Protein AF-0000000069709363 (afdb_homodimer)

Secondary structure (DSSP, 8-state):
-------EEEEE--SSHHHHHHHHHHHHHHHHHT-EEEEEEEEE-SS------HHHHHHHHHHHHHHHHHHHHHHHHHHGGGT-EEEEEEEEE-HHHHHHHHHHHTT--EEEE-S--SS-TTS-SS-HHHHHHHHH-SS-EEE-/-------EEEEE--S-HHHHHHHHHHHHHHHHHT-EEEEEEEEE-SS------HHHHHHHHHHHHHHHHHHHHHHHHHHGGGT-EEEEEEEEE-HHHHHHHHHHHTT--EEEE-S--SS-TTS-SS-HHHHHHHHH-SS-EEE-

Organism: NCBI:txid1604004

Foldseek 3Di:
DPDQQQAEEEQEAPLFPLSLVLLLVSLVVCLVNVHAYEYEYEAEPPVCPPPDDPVVVVVVVVVSVVSLVVGQVSSVVSNVVRPHHYHYYYYYYHPLVVVVVVCVVVVRQEYGYEQDHPDDPVDDPGDPSVVVCCVPDPHYYHYD/DPDQQQAEEEQEAPLFPLSLVLLLVSLVVCLVNVHAYEYEYEAEPVVCPVPDDPVVVVVVVVVSVVSLVVGQVSSVVSNVVRPHHYHYYYYYYHPLVVVVVVCVVVVRQEYGYEQDHPDDPVDDPGDPSLVVCCVPDPHYYHYD

Structure (mmCIF, N/CA/C/O backbone):
data_AF-0000000069709363-model_v1
#
loop_
_entity.id
_entity.type
_entity.pdbx_description
1 polymer 'UspA domain-containing protein'
#
loop_
_atom_site.group_PDB
_atom_site.id
_atom_site.type_symbol
_atom_site.label_atom_id
_atom_site.label_alt_id
_atom_site.label_comp_id
_atom_site.label_asym_id
_atom_site.label_entity_id
_atom_site.label_seq_id
_atom_site.pdbx_PDB_ins_code
_atom_site.Cartn_x
_atom_site.Cartn_y
_atom_site.Cartn_z
_atom_site.occupancy
_atom_site.B_iso_or_equiv
_atom_site.auth_seq_id
_atom_site.auth_comp_id
_atom_site.auth_asym_id
_atom_site.auth_atom_id
_atom_site.pdbx_PDB_model_num
ATOM 1 N N . MET A 1 1 ? 11.836 -0.921 16.953 1 57.44 1 MET A N 1
ATOM 2 C CA . MET A 1 1 ? 10.773 -0.729 15.961 1 57.44 1 MET A CA 1
ATOM 3 C C . MET A 1 1 ? 10.664 -1.937 15.039 1 57.44 1 MET A C 1
ATOM 5 O O . MET A 1 1 ? 11.648 -2.633 14.797 1 57.44 1 MET A O 1
ATOM 9 N N . VAL A 1 2 ? 9.43 -2.5 14.867 1 62.72 2 VAL A N 1
ATOM 10 C CA . VAL A 1 2 ? 9.281 -3.648 13.977 1 62.72 2 VAL A CA 1
ATOM 11 C C . VAL A 1 2 ? 9.57 -3.23 12.539 1 62.72 2 VAL A C 1
ATOM 13 O O . VAL A 1 2 ? 8.906 -2.346 11.992 1 62.72 2 VAL A O 1
ATOM 16 N N . GLU A 1 3 ? 10.688 -3.428 12.039 1 72.75 3 GLU A N 1
ATOM 17 C CA . GLU A 1 3 ? 11.086 -3.125 10.664 1 72.75 3 GLU A CA 1
ATOM 18 C C . GLU A 1 3 ? 10.422 -4.078 9.672 1 72.75 3 GLU A C 1
ATOM 20 O O . GLU A 1 3 ? 10.523 -5.301 9.82 1 72.75 3 GLU A O 1
ATOM 25 N N . PRO A 1 4 ? 9.648 -3.424 8.836 1 76.44 4 PRO A N 1
ATOM 26 C CA . PRO A 1 4 ? 9.109 -4.344 7.832 1 76.44 4 PRO A CA 1
ATOM 27 C C . PRO A 1 4 ? 10.195 -5.02 7 1 76.44 4 PRO A C 1
ATOM 29 O O . PRO A 1 4 ? 11.227 -4.41 6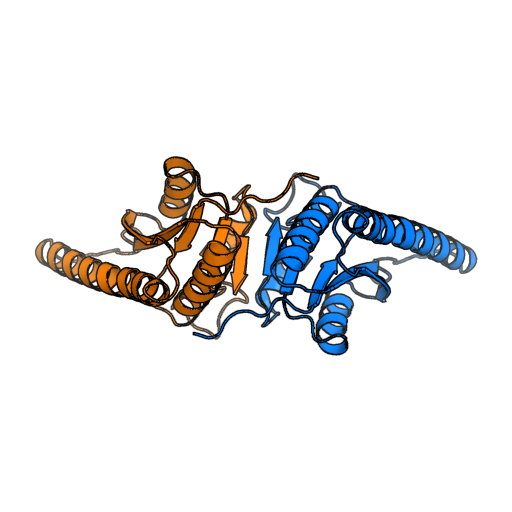.715 1 76.44 4 PRO A O 1
ATOM 32 N N . SER A 1 5 ? 10.227 -6.309 6.719 1 82.69 5 SER A N 1
ATOM 33 C CA . SER A 1 5 ? 11.281 -7.066 6.047 1 82.69 5 SER A CA 1
ATOM 34 C C . SER A 1 5 ? 10.969 -7.246 4.566 1 82.69 5 SER A C 1
ATOM 36 O O . SER A 1 5 ? 11.875 -7.441 3.756 1 82.69 5 SER A O 1
ATOM 38 N N . PHE A 1 6 ? 9.961 -6.883 3.895 1 95.94 6 PHE A N 1
ATOM 39 C CA . PHE A 1 6 ? 9.477 -7.129 2.541 1 95.94 6 PHE A CA 1
ATOM 40 C C . PHE A 1 6 ? 10.367 -8.133 1.823 1 95.94 6 PHE A C 1
ATOM 42 O O . PHE A 1 6 ? 10.984 -7.812 0.807 1 95.94 6 PHE A O 1
ATOM 49 N N . GLU A 1 7 ? 10.438 -9.367 2.295 1 97.56 7 GLU A N 1
ATOM 50 C CA . GLU A 1 7 ? 11.297 -10.438 1.784 1 97.56 7 GLU A CA 1
ATOM 51 C C . GLU A 1 7 ? 10.625 -11.164 0.622 1 97.56 7 GLU A C 1
ATOM 53 O O . GLU A 1 7 ? 11.297 -11.547 -0.341 1 97.56 7 GLU A O 1
ATOM 58 N N . GLU A 1 8 ? 9.406 -11.375 0.784 1 98.75 8 GLU A N 1
ATOM 59 C CA . GLU A 1 8 ? 8.586 -12.031 -0.231 1 98.75 8 GLU A CA 1
ATOM 60 C C . GLU A 1 8 ? 7.43 -11.148 -0.67 1 98.75 8 GLU A C 1
ATOM 62 O O . GLU A 1 8 ? 6.465 -10.961 0.078 1 98.75 8 GLU A O 1
ATOM 67 N N . ILE A 1 9 ? 7.465 -10.625 -1.892 1 98.75 9 ILE A N 1
ATOM 68 C CA . ILE A 1 9 ? 6.516 -9.641 -2.4 1 98.75 9 ILE A CA 1
ATOM 69 C C . ILE A 1 9 ? 5.668 -10.266 -3.504 1 98.75 9 ILE A C 1
ATOM 71 O O . ILE A 1 9 ? 6.203 -10.82 -4.469 1 98.75 9 ILE A O 1
ATOM 75 N N . LEU A 1 10 ? 4.422 -10.156 -3.35 1 98.88 10 LEU A N 1
ATOM 76 C CA . LEU A 1 10 ? 3.527 -10.75 -4.34 1 98.88 10 LEU A CA 1
ATOM 77 C C . LEU A 1 10 ? 2.9 -9.672 -5.215 1 98.88 10 LEU A C 1
ATOM 79 O O . LEU A 1 10 ? 2.434 -8.648 -4.711 1 98.88 10 LEU A O 1
ATOM 83 N N . VAL A 1 11 ? 2.857 -9.93 -6.488 1 98.56 11 VAL A N 1
ATOM 84 C CA . VAL A 1 11 ? 2.188 -9.102 -7.488 1 98.56 11 VAL A CA 1
ATOM 85 C C . VAL A 1 11 ? 1.218 -9.961 -8.297 1 98.56 11 VAL A C 1
ATOM 87 O O . VAL A 1 11 ? 1.613 -10.602 -9.273 1 98.56 11 VAL A O 1
ATOM 90 N N . PRO A 1 12 ? -0.017 -9.938 -7.914 1 97.94 12 PRO A N 1
ATOM 91 C CA . PRO A 1 12 ? -0.977 -10.5 -8.867 1 97.94 12 PRO A CA 1
ATOM 92 C C . PRO A 1 12 ? -1.071 -9.695 -10.156 1 97.94 12 PRO A C 1
ATOM 94 O O . PRO A 1 12 ? -0.976 -8.469 -10.133 1 97.94 12 PRO A O 1
ATOM 97 N N . THR A 1 13 ? -1.258 -10.461 -11.305 1 96.94 13 THR A N 1
ATOM 98 C CA . THR A 1 13 ? -1.283 -9.734 -12.562 1 96.94 13 THR A CA 1
ATOM 99 C C . THR A 1 13 ? -2.398 -10.25 -13.469 1 96.94 13 THR A C 1
ATOM 101 O O . THR A 1 13 ? -2.701 -11.445 -13.461 1 96.94 13 THR A O 1
ATOM 104 N N . ASP A 1 14 ? -2.977 -9.328 -14.148 1 94.06 14 ASP A N 1
ATOM 105 C CA . ASP A 1 14 ? -3.955 -9.656 -15.18 1 94.06 14 ASP A CA 1
ATOM 106 C C . ASP A 1 14 ? -3.535 -9.078 -16.531 1 94.06 14 ASP A C 1
ATOM 108 O O . ASP A 1 14 ? -4.352 -8.984 -17.453 1 94.06 14 ASP A O 1
ATOM 112 N N . GLY A 1 15 ? -2.26 -8.617 -16.578 1 94.62 15 GLY A N 1
ATOM 113 C CA . GLY A 1 15 ? -1.709 -8.094 -17.828 1 94.62 15 GLY A CA 1
ATOM 114 C C . GLY A 1 15 ? -2.059 -6.641 -18.062 1 94.62 15 GLY A C 1
ATOM 115 O O . GLY A 1 15 ? -1.642 -6.059 -19.078 1 94.62 15 GLY A O 1
ATOM 116 N N . SER A 1 16 ? -2.803 -5.98 -17.203 1 93 16 SER A N 1
ATOM 117 C CA . SER A 1 16 ? -3.201 -4.582 -17.359 1 93 16 SER A CA 1
ATOM 118 C C . SER A 1 16 ? -2.029 -3.643 -17.109 1 93 16 SER A C 1
ATOM 120 O O . SER A 1 16 ? -1.001 -4.055 -16.562 1 93 16 SER A O 1
ATOM 122 N N . ALA A 1 17 ? -2.18 -2.42 -17.484 1 92.56 17 ALA A N 1
ATOM 123 C CA . ALA A 1 17 ? -1.182 -1.385 -17.234 1 92.56 17 ALA A CA 1
ATOM 124 C C . ALA A 1 17 ? -0.982 -1.17 -15.742 1 92.56 17 ALA A C 1
ATOM 126 O O . ALA A 1 17 ? 0.136 -0.919 -15.281 1 92.56 17 ALA A O 1
ATOM 127 N N . ALA A 1 18 ? -2.057 -1.327 -15.016 1 92.5 18 ALA A N 1
ATOM 128 C CA . ALA A 1 18 ? -1.971 -1.181 -13.57 1 92.5 18 ALA A CA 1
ATOM 129 C C . ALA A 1 18 ? -1.146 -2.307 -12.953 1 92.5 18 ALA A C 1
ATOM 131 O O . ALA A 1 18 ? -0.366 -2.078 -12.023 1 92.5 18 ALA A O 1
ATOM 132 N N . ALA A 1 19 ? -1.351 -3.498 -13.453 1 95.12 19 ALA A N 1
ATOM 133 C CA . ALA A 1 19 ? -0.574 -4.633 -12.969 1 95.12 19 ALA A CA 1
ATOM 134 C C . ALA A 1 19 ? 0.908 -4.465 -13.289 1 95.12 19 ALA A C 1
ATOM 136 O O . ALA A 1 19 ? 1.77 -4.809 -12.477 1 95.12 19 ALA A O 1
ATOM 137 N N . LYS A 1 20 ? 1.166 -3.93 -14.469 1 95.25 20 LYS A N 1
ATOM 138 C CA . LYS A 1 20 ? 2.555 -3.676 -14.844 1 95.25 20 LYS A CA 1
ATOM 139 C C . LYS A 1 20 ? 3.193 -2.646 -13.914 1 95.25 20 LYS A C 1
ATOM 141 O O . LYS A 1 20 ? 4.328 -2.828 -13.469 1 95.25 20 LYS A O 1
ATOM 146 N N . ARG A 1 21 ? 2.506 -1.582 -13.633 1 95.38 21 ARG A N 1
ATOM 147 C CA . ARG A 1 21 ? 3 -0.571 -12.703 1 95.38 21 ARG A CA 1
ATOM 148 C C . ARG A 1 21 ? 3.256 -1.172 -11.328 1 95.38 21 ARG A C 1
ATOM 150 O O . ARG A 1 21 ? 4.242 -0.835 -10.672 1 95.38 21 ARG A O 1
ATOM 157 N N . ALA A 1 22 ? 2.326 -2.07 -10.922 1 96.69 22 ALA A N 1
ATOM 158 C CA . ALA A 1 22 ? 2.523 -2.766 -9.656 1 96.69 22 ALA A CA 1
ATOM 159 C C . ALA A 1 22 ? 3.809 -3.586 -9.672 1 96.69 22 ALA A C 1
ATOM 161 O O . ALA A 1 22 ? 4.551 -3.607 -8.688 1 96.69 22 ALA A O 1
ATOM 162 N N . GLY A 1 23 ? 4.023 -4.223 -10.789 1 97.12 23 GLY A N 1
ATOM 163 C CA . GLY A 1 23 ? 5.266 -4.957 -10.945 1 97.12 23 GLY A CA 1
ATOM 164 C C . GLY A 1 23 ? 6.496 -4.078 -10.82 1 97.12 23 GLY A C 1
ATOM 165 O O . GLY A 1 23 ? 7.469 -4.453 -10.156 1 97.12 23 GLY A O 1
ATOM 166 N N . GLU A 1 24 ? 6.473 -2.924 -11.398 1 96.75 24 GLU A N 1
ATOM 167 C CA . GLU A 1 24 ? 7.582 -1.981 -11.32 1 96.75 24 GLU A CA 1
ATOM 168 C C . GLU A 1 24 ? 7.848 -1.564 -9.875 1 96.75 24 GLU A C 1
ATOM 170 O O . GLU A 1 24 ? 9 -1.524 -9.43 1 96.75 24 GLU A O 1
ATOM 175 N N . HIS A 1 25 ? 6.793 -1.264 -9.18 1 97.38 25 HIS A N 1
ATOM 176 C CA . HIS A 1 25 ? 6.93 -0.905 -7.77 1 97.38 25 HIS A CA 1
ATOM 177 C C . HIS A 1 25 ? 7.508 -2.061 -6.961 1 97.38 25 HIS A C 1
ATOM 179 O O . HIS A 1 25 ? 8.406 -1.86 -6.137 1 97.38 25 HIS A O 1
ATOM 185 N N . ALA A 1 26 ? 6.996 -3.262 -7.188 1 97.69 26 ALA A N 1
ATOM 186 C CA . ALA A 1 26 ? 7.438 -4.441 -6.445 1 97.69 26 ALA A CA 1
ATOM 187 C C . ALA A 1 26 ? 8.922 -4.707 -6.672 1 97.69 26 ALA A C 1
ATOM 189 O O . ALA A 1 26 ? 9.656 -5.023 -5.73 1 97.69 26 ALA A O 1
ATOM 190 N N . ILE A 1 27 ? 9.359 -4.535 -7.879 1 97.12 27 ILE A N 1
ATOM 191 C CA . ILE A 1 27 ? 10.758 -4.781 -8.211 1 97.12 27 ILE A CA 1
ATOM 192 C C . ILE A 1 27 ? 11.648 -3.734 -7.543 1 97.12 27 ILE A C 1
ATOM 194 O O . ILE A 1 27 ? 12.703 -4.062 -6.996 1 97.12 27 ILE A O 1
ATOM 198 N N . ASP A 1 28 ? 11.266 -2.514 -7.617 1 96.62 28 ASP A N 1
ATOM 199 C CA . ASP A 1 28 ? 12.016 -1.451 -6.957 1 96.62 28 ASP A CA 1
ATOM 200 C C . ASP A 1 28 ? 12.125 -1.712 -5.457 1 96.62 28 ASP A C 1
ATOM 202 O O . ASP A 1 28 ? 13.211 -1.597 -4.879 1 96.62 28 ASP A O 1
ATOM 206 N N . LEU A 1 29 ? 10.977 -2.098 -4.836 1 96.75 29 LEU A N 1
ATOM 207 C CA . LEU A 1 29 ? 10.969 -2.426 -3.414 1 96.75 29 LEU A CA 1
ATOM 208 C C . LEU A 1 29 ? 11.867 -3.621 -3.127 1 96.75 29 LEU A C 1
ATOM 210 O O . LEU A 1 29 ? 12.672 -3.588 -2.189 1 96.75 29 LEU A O 1
ATOM 214 N N . ALA A 1 30 ? 11.758 -4.605 -3.924 1 96.69 30 ALA A N 1
ATOM 215 C CA . ALA A 1 30 ? 12.562 -5.809 -3.732 1 96.69 30 ALA A CA 1
ATOM 216 C C . ALA A 1 30 ? 14.055 -5.488 -3.836 1 96.69 30 ALA A C 1
ATOM 218 O O . ALA A 1 30 ? 14.867 -6.055 -3.1 1 96.69 30 ALA A O 1
ATOM 219 N N . LYS A 1 31 ? 14.359 -4.609 -4.742 1 95.12 31 LYS A N 1
ATOM 220 C CA . LYS A 1 31 ? 15.75 -4.195 -4.895 1 95.12 31 LYS A CA 1
ATOM 221 C C . LYS A 1 31 ? 16.281 -3.561 -3.613 1 95.12 31 LYS A C 1
ATOM 223 O O . LYS A 1 31 ? 17.406 -3.842 -3.193 1 95.12 31 LYS A O 1
ATOM 228 N N . ARG A 1 32 ? 15.531 -2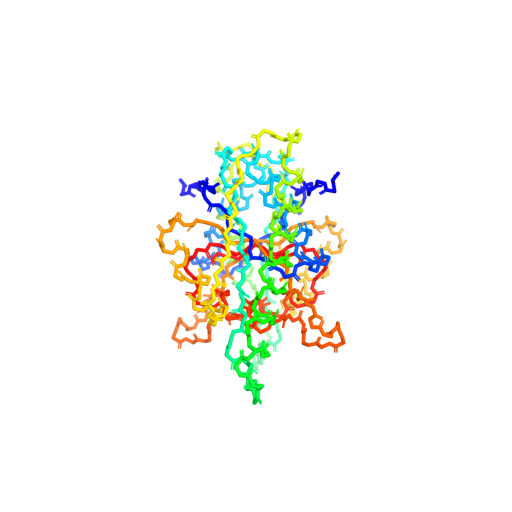.844 -3 1 93.94 32 ARG A N 1
ATOM 229 C CA . ARG A 1 32 ? 15.945 -2.082 -1.827 1 93.94 32 ARG A CA 1
ATOM 230 C C . ARG A 1 32 ? 15.906 -2.945 -0.57 1 93.94 32 ARG A C 1
ATOM 232 O O . ARG A 1 32 ? 16.703 -2.746 0.353 1 93.94 32 ARG A O 1
ATOM 239 N N . TYR A 1 33 ? 15.039 -3.943 -0.573 1 95.62 33 TYR A N 1
ATOM 240 C CA . TYR A 1 33 ? 14.867 -4.77 0.616 1 95.62 33 TYR A CA 1
ATOM 241 C C . TYR A 1 33 ? 15.539 -6.125 0.441 1 95.62 33 TYR A C 1
ATOM 243 O O . TYR A 1 33 ? 15.445 -6.988 1.318 1 95.62 33 TYR A O 1
ATOM 251 N N . ASP A 1 34 ? 16.172 -6.277 -0.738 1 95.56 34 ASP A N 1
ATOM 252 C CA . ASP A 1 34 ? 16.781 -7.562 -1.068 1 95.56 34 ASP A CA 1
ATOM 253 C C . ASP A 1 34 ? 15.742 -8.688 -1.014 1 95.56 34 ASP A C 1
ATOM 255 O O . ASP A 1 34 ? 15.992 -9.734 -0.416 1 95.56 34 ASP A O 1
ATOM 259 N N . GLY A 1 35 ? 14.578 -8.367 -1.514 1 97.38 35 GLY A N 1
ATOM 260 C CA . GLY A 1 35 ? 13.461 -9.305 -1.492 1 97.38 35 GLY A CA 1
ATOM 261 C C . GLY A 1 35 ? 13.305 -10.078 -2.789 1 97.38 35 GLY A C 1
ATOM 262 O O . GLY A 1 35 ? 14.031 -9.828 -3.756 1 97.38 35 GLY A O 1
ATOM 263 N N . THR A 1 36 ? 12.383 -11.023 -2.799 1 98.38 36 THR A N 1
ATOM 264 C CA . THR A 1 36 ? 11.961 -11.805 -3.959 1 98.38 36 THR A CA 1
ATOM 265 C C . THR A 1 36 ? 10.555 -11.414 -4.391 1 98.38 36 THR A C 1
ATOM 267 O O . THR A 1 36 ? 9.672 -11.227 -3.553 1 98.38 36 THR A O 1
ATOM 270 N N . VAL A 1 37 ? 10.359 -11.258 -5.68 1 98.62 37 VAL A N 1
ATOM 271 C CA . VAL A 1 37 ? 9.039 -10.938 -6.203 1 98.62 37 VAL A CA 1
ATOM 272 C C . VAL A 1 37 ? 8.375 -12.195 -6.742 1 98.62 37 VAL A C 1
ATOM 274 O O . VAL A 1 37 ? 9 -12.977 -7.465 1 98.62 37 VAL A O 1
ATOM 277 N N . HIS A 1 38 ? 7.203 -12.414 -6.289 1 98.88 38 HIS A N 1
ATOM 278 C CA . HIS A 1 38 ? 6.316 -13.422 -6.863 1 98.88 38 HIS A CA 1
ATOM 279 C C . HIS A 1 38 ? 5.242 -12.789 -7.734 1 98.88 38 HIS A C 1
ATOM 281 O O . HIS A 1 38 ? 4.566 -11.844 -7.309 1 98.88 38 HIS A O 1
ATOM 287 N N . THR A 1 39 ? 5.137 -13.203 -8.953 1 98.81 39 THR A N 1
ATOM 288 C CA . THR A 1 39 ? 4.012 -12.766 -9.773 1 98.81 39 THR A CA 1
ATOM 289 C C . THR A 1 39 ? 3.08 -13.93 -10.078 1 98.81 39 THR A C 1
ATOM 291 O O . THR A 1 39 ? 3.537 -15.039 -10.367 1 98.81 39 THR A O 1
ATOM 294 N N . LEU A 1 40 ? 1.802 -13.672 -9.93 1 98.62 40 LEU A N 1
ATOM 295 C CA . LEU A 1 40 ? 0.784 -14.711 -9.969 1 98.62 40 LEU A CA 1
ATOM 296 C C . LEU A 1 40 ? -0.35 -14.336 -10.914 1 98.62 40 LEU A C 1
ATOM 298 O O . LEU A 1 40 ? -0.884 -13.227 -10.836 1 98.62 40 LEU A O 1
ATOM 302 N N . TYR A 1 41 ? -0.601 -15.18 -11.828 1 97.69 41 TYR A N 1
ATOM 303 C CA . TYR A 1 41 ? -1.814 -15.094 -12.633 1 97.69 41 TYR A CA 1
ATOM 304 C C . TYR A 1 41 ? -2.787 -16.203 -12.273 1 97.69 41 TYR A C 1
ATOM 306 O O . TYR A 1 41 ? -2.395 -17.375 -12.18 1 97.69 41 TYR A O 1
ATOM 314 N N . VAL A 1 42 ? -4.062 -15.828 -12.031 1 96.06 42 VAL A N 1
ATOM 315 C CA . VAL A 1 42 ? -5.098 -16.812 -11.711 1 96.06 42 VAL A CA 1
ATOM 316 C C . VAL A 1 42 ? -6.09 -16.906 -12.867 1 96.06 42 VAL A C 1
ATOM 318 O O . VAL A 1 42 ? -6.719 -15.914 -13.242 1 96.06 42 VAL A O 1
ATOM 321 N N . MET A 1 43 ? -6.145 -18.031 -13.477 1 92.75 43 MET A N 1
ATOM 322 C CA . MET A 1 43 ? -7.191 -18.328 -14.445 1 92.75 43 MET A CA 1
ATOM 323 C C . MET A 1 43 ? -8.539 -18.516 -13.758 1 92.75 43 MET A C 1
ATOM 325 O O . MET A 1 43 ? -8.75 -19.5 -13.047 1 92.75 43 MET A O 1
ATOM 329 N N . ASP A 1 44 ? -9.375 -17.484 -13.977 1 82.25 44 ASP A N 1
ATOM 330 C CA . ASP A 1 44 ? -10.664 -17.453 -13.289 1 82.25 44 ASP A CA 1
ATOM 331 C C . ASP A 1 44 ? -11.633 -18.453 -13.891 1 82.25 44 ASP A C 1
ATOM 333 O O . ASP A 1 44 ? -12.094 -18.281 -15.023 1 82.25 44 ASP A O 1
ATOM 337 N N . MET A 1 45 ? -11.812 -19.562 -13.297 1 70.38 45 MET A N 1
ATOM 338 C CA . MET A 1 45 ? -12.742 -20.578 -13.773 1 70.38 45 MET A CA 1
ATOM 339 C C . MET A 1 45 ? -14.117 -20.406 -13.125 1 70.38 45 MET A C 1
ATOM 341 O O . MET A 1 45 ? -15.055 -21.125 -13.461 1 70.38 45 MET A O 1
ATOM 345 N N . GLY A 1 46 ? -14.195 -19.625 -12.172 1 60.78 46 GLY A N 1
ATOM 346 C CA . GLY A 1 46 ? -15.5 -19.438 -11.562 1 60.78 46 GLY A CA 1
ATOM 347 C C . GLY A 1 46 ? -16.5 -18.75 -12.477 1 60.78 46 GLY A C 1
ATOM 348 O O . GLY A 1 46 ? -17.688 -19.078 -12.453 1 60.78 46 GLY A O 1
ATOM 349 N N . ASP A 1 47 ? -16.109 -17.625 -13.055 1 52.03 47 ASP A N 1
ATOM 350 C CA . ASP A 1 47 ? -17.094 -16.969 -13.891 1 52.03 47 ASP A CA 1
ATOM 351 C C . ASP A 1 47 ? -17.344 -17.75 -15.172 1 52.03 47 ASP A C 1
ATOM 353 O O . ASP A 1 47 ? -18.203 -17.391 -15.984 1 52.03 47 ASP A O 1
ATOM 357 N N . ALA A 1 48 ? -16.578 -18.75 -15.492 1 48.25 48 ALA A N 1
ATOM 358 C CA . ALA A 1 48 ? -16.766 -19.391 -16.797 1 48.25 48 ALA A CA 1
ATOM 359 C C . ALA A 1 48 ? -18.016 -20.281 -16.797 1 48.25 48 ALA A C 1
ATOM 361 O O . ALA A 1 48 ? -17.953 -21.438 -16.375 1 48.25 48 ALA A O 1
ATOM 362 N N . GLY A 1 49 ? -19.094 -19.812 -16.422 1 49.66 49 GLY A N 1
ATOM 363 C CA . GLY A 1 49 ? -20.219 -20.594 -16.938 1 49.66 49 GLY A CA 1
ATOM 364 C C . GLY A 1 49 ? -20 -21.094 -18.344 1 49.66 49 GLY A C 1
ATOM 365 O O . GLY A 1 49 ? -20.547 -20.516 -19.297 1 49.66 49 GLY A O 1
ATOM 366 N N . PHE A 1 50 ? -18.922 -21.484 -18.531 1 46.84 50 PHE A N 1
ATOM 367 C CA . PHE A 1 50 ? -18.703 -21.859 -19.922 1 46.84 50 PHE A CA 1
ATOM 368 C C . PHE A 1 50 ? -19.531 -23.094 -20.297 1 46.84 50 PHE A C 1
ATOM 370 O O . PHE A 1 50 ? -19.359 -24.156 -19.703 1 46.84 50 PHE A O 1
ATOM 377 N N . VAL A 1 51 ? -20.766 -22.766 -20.641 1 50.06 51 VAL A N 1
ATOM 378 C CA . VAL A 1 51 ? -21.547 -23.766 -21.375 1 50.06 51 VAL A CA 1
ATOM 379 C C . VAL A 1 51 ? -20.719 -24.312 -22.531 1 50.06 51 VAL A C 1
ATOM 381 O O . VAL A 1 51 ? -21.266 -24.703 -23.562 1 50.06 51 VAL A O 1
ATOM 384 N N . ALA A 1 52 ? -19.469 -24.125 -22.422 1 56.16 52 ALA A N 1
ATOM 385 C CA . ALA A 1 52 ? -18.812 -24.516 -23.656 1 56.16 52 ALA A CA 1
ATOM 386 C C . ALA A 1 52 ? -18.578 -26.031 -23.703 1 56.16 52 ALA A C 1
ATOM 388 O O . ALA A 1 52 ? -18.531 -26.688 -22.656 1 56.16 52 ALA A O 1
ATOM 389 N N . THR A 1 53 ? -18.688 -26.609 -24.875 1 61.62 53 THR A N 1
ATOM 390 C CA . THR A 1 53 ? -18.281 -27.984 -25.141 1 61.62 53 THR A CA 1
ATOM 391 C C . THR A 1 53 ? -16.891 -28.25 -24.562 1 61.62 53 THR A C 1
ATOM 393 O O . THR A 1 53 ? -16.125 -27.312 -24.328 1 61.62 53 THR A O 1
ATOM 396 N N . PRO A 1 54 ? -16.688 -29.453 -24.047 1 61.22 54 PRO A N 1
ATOM 397 C CA . PRO A 1 54 ? -15.383 -29.812 -23.469 1 61.22 54 PRO A CA 1
ATOM 398 C C . PRO A 1 54 ? -14.219 -29.25 -24.281 1 61.22 54 PRO A C 1
ATOM 400 O O . PRO A 1 54 ? -13.211 -28.812 -23.719 1 61.22 54 PRO A O 1
ATOM 403 N N . SER A 1 55 ? -14.266 -29.438 -25.641 1 63.97 55 SER A N 1
ATOM 404 C CA . SER A 1 55 ? -13.203 -28.922 -26.5 1 63.97 55 SER A CA 1
ATOM 405 C C . SER A 1 55 ? -13.008 -27.422 -26.312 1 63.97 55 SER A C 1
ATOM 407 O O . SER A 1 55 ? -11.883 -26.938 -26.344 1 63.97 55 SER A O 1
ATOM 409 N N . ASP A 1 56 ? -14.062 -26.844 -26.016 1 70.62 56 ASP A N 1
ATOM 410 C CA . ASP A 1 56 ? -14.055 -25.391 -25.844 1 70.62 56 ASP A CA 1
ATOM 411 C C . ASP A 1 56 ? -13.398 -25 -24.531 1 70.62 56 ASP A C 1
ATOM 413 O O . ASP A 1 56 ? -12.672 -24 -24.469 1 70.62 56 ASP A O 1
ATOM 417 N N . ILE A 1 57 ? -13.422 -26.016 -23.719 1 71.88 57 ILE A N 1
ATOM 418 C CA . ILE A 1 57 ? -12.867 -25.75 -22.406 1 71.88 57 ILE A CA 1
ATOM 419 C C . ILE A 1 57 ? -11.344 -25.875 -22.438 1 71.88 57 ILE A C 1
ATOM 421 O O . ILE A 1 57 ? -10.633 -25.031 -21.875 1 71.88 57 ILE A O 1
ATOM 425 N N . GLY A 1 58 ? -10.898 -26.875 -23.141 1 77.75 58 GLY A N 1
ATOM 426 C CA . GLY A 1 58 ? -9.469 -27.094 -23.266 1 77.75 58 GLY A CA 1
ATOM 427 C C . GLY A 1 58 ? -8.758 -25.953 -23.984 1 77.75 58 GLY A C 1
ATOM 428 O O . GLY A 1 58 ? -7.707 -25.5 -23.547 1 77.75 58 GLY A O 1
ATOM 429 N N . GLU A 1 59 ? -9.375 -25.578 -25.078 1 80.25 59 GLU A N 1
ATOM 430 C CA . GLU A 1 59 ? -8.789 -24.5 -25.844 1 80.25 59 GLU A CA 1
ATOM 431 C C . GLU A 1 59 ? -8.781 -23.188 -25.047 1 80.25 59 GLU A C 1
ATOM 433 O O . GLU A 1 59 ? -7.816 -22.422 -25.125 1 80.25 59 GLU A O 1
ATOM 438 N N . THR A 1 60 ? -9.758 -23.047 -24.375 1 82.06 60 THR A N 1
ATOM 439 C CA . THR A 1 60 ? -9.852 -21.844 -23.562 1 82.06 60 THR A CA 1
ATOM 440 C C . THR A 1 60 ? -8.797 -21.859 -22.453 1 82.06 60 THR A C 1
ATOM 442 O O . THR A 1 60 ? -8.125 -20.844 -22.219 1 82.06 60 THR A O 1
ATOM 445 N N . ARG A 1 61 ? -8.625 -22.953 -21.875 1 83.94 61 ARG A N 1
ATOM 446 C CA . ARG A 1 61 ? -7.621 -23.094 -20.828 1 83.94 61 ARG A CA 1
ATOM 447 C C . ARG A 1 61 ? -6.219 -22.844 -21.375 1 83.94 61 ARG A C 1
ATOM 449 O O . ARG A 1 61 ? -5.422 -22.141 -20.734 1 83.94 61 ARG A O 1
ATOM 456 N N . ASN A 1 62 ? -5.969 -23.438 -22.484 1 87.62 62 ASN A N 1
ATOM 457 C CA . ASN A 1 62 ? -4.652 -23.25 -23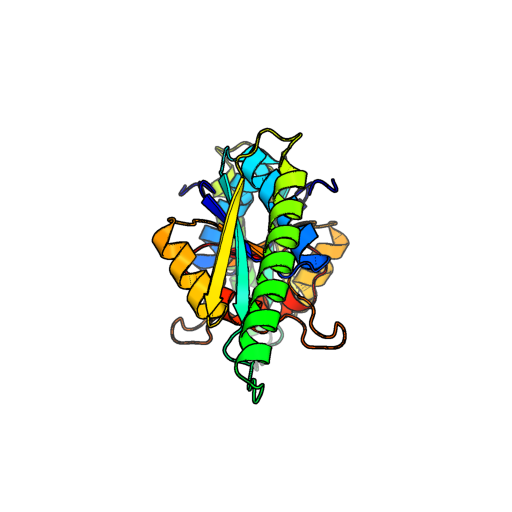.094 1 87.62 62 ASN A CA 1
ATOM 458 C C . ASN A 1 62 ? -4.395 -21.781 -23.406 1 87.62 62 ASN A C 1
ATOM 460 O O . ASN A 1 62 ? -3.289 -21.281 -23.188 1 87.62 62 ASN A O 1
ATOM 464 N N . ARG A 1 63 ? -5.34 -21.172 -23.922 1 88.44 63 ARG A N 1
ATOM 465 C CA . ARG A 1 63 ? -5.211 -19.75 -24.25 1 88.44 63 ARG A CA 1
ATOM 466 C C . ARG A 1 63 ? -4.957 -18.922 -22.984 1 88.44 63 ARG A C 1
ATOM 468 O O . ARG A 1 63 ? -4.105 -18.031 -22.984 1 88.44 63 ARG A O 1
ATOM 475 N N . LEU A 1 64 ? -5.656 -19.25 -21.969 1 89.44 64 LEU A N 1
ATOM 476 C CA . LEU A 1 64 ? -5.492 -18.531 -20.719 1 89.44 64 LEU A CA 1
ATOM 477 C C . LEU A 1 64 ? -4.113 -18.781 -20.125 1 89.44 64 LEU A C 1
ATOM 479 O O . LEU A 1 64 ? -3.502 -17.891 -19.547 1 89.44 64 LEU A O 1
ATOM 483 N N . GLU A 1 65 ? -3.68 -19.953 -20.234 1 92.31 65 GLU A N 1
ATOM 484 C CA . GLU A 1 65 ? -2.352 -20.281 -19.734 1 92.31 65 GLU A CA 1
ATOM 485 C C . GLU A 1 65 ? -1.267 -19.516 -20.484 1 92.31 65 GLU A C 1
ATOM 487 O O . GLU A 1 65 ? -0.309 -19.031 -19.859 1 92.31 65 GLU A O 1
ATOM 492 N N . GLU A 1 66 ? -1.432 -19.469 -21.766 1 94.31 66 GLU A N 1
ATOM 493 C CA . GLU A 1 66 ? -0.473 -18.719 -22.578 1 94.31 66 GLU A CA 1
ATOM 494 C C . GLU A 1 66 ? -0.47 -17.25 -22.188 1 94.31 66 GLU A C 1
ATOM 496 O O . GLU A 1 66 ? 0.592 -16.625 -22.094 1 94.31 66 GLU A O 1
ATOM 501 N N . LYS A 1 67 ? -1.587 -16.719 -22.031 1 93.81 67 LYS A N 1
ATOM 502 C CA . LYS A 1 67 ? -1.694 -15.328 -21.594 1 93.81 67 LYS A CA 1
ATOM 503 C C . LYS A 1 67 ? -1.053 -15.125 -20.219 1 93.81 67 LYS A C 1
ATOM 505 O O . LYS A 1 67 ? -0.339 -14.148 -20 1 93.81 67 LYS A O 1
ATOM 510 N N . GLY A 1 68 ? -1.375 -16.062 -19.359 1 96.19 68 GLY A N 1
ATOM 511 C CA . GLY A 1 68 ? -0.786 -15.984 -18.031 1 96.19 68 GLY A CA 1
ATOM 512 C C . GLY A 1 68 ? 0.73 -15.992 -18.047 1 96.19 68 GLY A C 1
ATOM 513 O O . GLY A 1 68 ? 1.369 -15.227 -17.312 1 96.19 68 GLY A O 1
ATOM 514 N N . GLN A 1 69 ? 1.248 -16.844 -18.922 1 97.44 69 GLN A N 1
ATOM 515 C CA . GLN A 1 69 ? 2.699 -16.891 -19.062 1 97.44 69 GLN A CA 1
ATOM 516 C C . GLN A 1 69 ? 3.25 -15.57 -19.578 1 97.44 69 GLN A C 1
ATOM 518 O O . GLN A 1 69 ? 4.258 -15.07 -19.078 1 97.44 69 GLN A O 1
ATOM 523 N N . GLU A 1 70 ? 2.609 -15.055 -20.516 1 97.69 70 GLU A N 1
ATOM 524 C CA . GLU A 1 70 ? 3.02 -13.766 -21.062 1 97.69 70 GLU A CA 1
ATOM 525 C C . GLU A 1 70 ? 3 -12.68 -19.984 1 97.69 70 GLU A C 1
ATOM 527 O O . GLU A 1 70 ? 3.957 -11.914 -19.859 1 97.69 70 GLU A O 1
ATOM 532 N N . TYR A 1 71 ? 1.942 -12.586 -19.25 1 97.25 71 TYR A N 1
ATOM 533 C CA . TYR A 1 71 ? 1.758 -11.555 -18.234 1 97.25 71 TYR A CA 1
ATOM 534 C C . TYR A 1 71 ? 2.793 -11.688 -17.125 1 97.25 71 TYR A C 1
ATOM 536 O O . TYR A 1 71 ? 3.393 -10.695 -16.703 1 97.25 71 TYR A O 1
ATOM 544 N N . THR A 1 72 ? 3.008 -12.906 -16.641 1 98.38 72 THR A N 1
ATOM 545 C CA . THR A 1 72 ? 3.98 -13.109 -15.578 1 98.38 72 THR A CA 1
ATOM 546 C C . THR A 1 72 ? 5.398 -12.883 -16.094 1 98.38 72 THR A C 1
ATOM 548 O O . THR A 1 72 ? 6.246 -12.336 -15.375 1 98.38 72 THR A O 1
ATOM 551 N N . ASP A 1 73 ? 5.656 -13.242 -17.328 1 97.69 73 ASP A N 1
ATOM 552 C CA . ASP A 1 73 ? 6.969 -13.023 -17.922 1 97.69 73 ASP A CA 1
ATOM 553 C C . ASP A 1 73 ? 7.258 -11.531 -18.078 1 97.69 73 ASP A C 1
ATOM 555 O O . ASP A 1 73 ? 8.406 -11.102 -17.969 1 97.69 73 ASP A O 1
ATOM 559 N N . GLU A 1 74 ? 6.293 -10.789 -18.406 1 96.69 74 GLU A N 1
ATOM 560 C CA . GLU A 1 74 ? 6.461 -9.344 -18.516 1 96.69 74 GLU A CA 1
ATOM 561 C C . GLU A 1 74 ? 6.996 -8.75 -17.203 1 96.69 74 GLU A C 1
ATOM 563 O O . GLU A 1 74 ? 7.883 -7.898 -17.219 1 96.69 74 GLU A O 1
ATOM 568 N N . ILE A 1 75 ? 6.461 -9.227 -16.109 1 96.44 75 ILE A N 1
ATOM 569 C CA . ILE A 1 75 ? 6.922 -8.75 -14.812 1 96.44 75 ILE A CA 1
ATOM 570 C C . ILE A 1 75 ? 8.352 -9.227 -14.57 1 96.44 75 ILE A C 1
ATOM 572 O O . ILE A 1 75 ? 9.188 -8.461 -14.078 1 96.44 75 ILE A O 1
ATOM 576 N N . LYS A 1 76 ? 8.625 -10.445 -14.938 1 97.31 76 LYS A N 1
ATOM 577 C CA . LYS A 1 76 ? 9.977 -10.984 -14.797 1 97.31 76 LYS A CA 1
ATOM 578 C C . LYS A 1 76 ? 10.984 -10.188 -15.609 1 97.31 76 LYS A C 1
ATOM 580 O O . LYS A 1 76 ? 12.102 -9.938 -15.156 1 97.31 76 LYS A O 1
ATOM 585 N N . LEU A 1 77 ? 10.57 -9.766 -16.719 1 95.31 77 LEU A N 1
ATOM 586 C CA . LEU A 1 77 ? 11.453 -9.016 -17.609 1 95.31 77 LEU A CA 1
ATOM 587 C C . LEU A 1 77 ? 11.82 -7.664 -17 1 95.31 77 LEU A C 1
ATOM 589 O O . LEU A 1 77 ? 12.938 -7.176 -17.203 1 95.31 77 LEU A O 1
ATOM 593 N N . LEU A 1 78 ? 10.906 -7.078 -16.266 1 92.81 78 LEU A N 1
ATOM 594 C CA . LEU A 1 78 ? 11.172 -5.809 -15.594 1 92.81 78 LEU A CA 1
ATOM 595 C C . LEU A 1 78 ? 12.352 -5.938 -14.633 1 92.81 78 LEU A C 1
ATOM 597 O O . LEU A 1 78 ? 13 -4.945 -14.305 1 92.81 78 LEU A O 1
ATOM 601 N N . ALA A 1 79 ? 12.617 -7.191 -14.164 1 94.38 79 ALA A N 1
ATOM 602 C CA . ALA A 1 79 ? 13.594 -7.41 -13.109 1 94.38 79 ALA A CA 1
ATOM 603 C C . ALA A 1 79 ? 14.969 -7.742 -13.688 1 94.38 79 ALA A C 1
ATOM 605 O O . ALA A 1 79 ? 15.961 -7.809 -12.961 1 94.38 79 ALA A O 1
ATOM 606 N N . VAL A 1 80 ? 15.094 -8.07 -14.922 1 87.94 80 VAL A N 1
ATOM 607 C CA . VAL A 1 80 ? 16.297 -8.609 -15.547 1 87.94 80 VAL A CA 1
ATOM 608 C C . VAL A 1 80 ? 17.469 -7.664 -15.312 1 87.94 80 VAL A C 1
ATOM 610 O O . VAL A 1 80 ? 18.562 -8.102 -14.938 1 87.94 80 VAL A O 1
ATOM 613 N N . ASP A 1 81 ? 17.281 -6.371 -15.375 1 86.5 81 ASP A N 1
ATOM 614 C CA . ASP A 1 81 ? 18.406 -5.438 -15.219 1 86.5 81 ASP A CA 1
ATOM 615 C C . ASP A 1 81 ? 18.516 -4.965 -13.766 1 86.5 81 ASP A C 1
ATOM 617 O O . ASP A 1 81 ? 19.328 -4.094 -13.461 1 86.5 81 ASP A O 1
ATOM 621 N N . GLU A 1 82 ? 17.781 -5.586 -12.812 1 88.69 82 GLU A N 1
ATOM 622 C CA . GLU A 1 82 ? 17.734 -5.051 -11.453 1 88.69 82 GLU A CA 1
ATOM 623 C C . GLU A 1 82 ? 18.281 -6.055 -10.445 1 88.69 82 GLU A C 1
ATOM 625 O O . GLU A 1 82 ? 18.391 -5.75 -9.258 1 88.69 82 GLU A O 1
ATOM 630 N N . ASP A 1 83 ? 18.719 -7.238 -10.875 1 89.75 83 ASP A N 1
ATOM 631 C CA . ASP A 1 83 ? 19.219 -8.281 -9.992 1 89.75 83 ASP A CA 1
ATOM 632 C C . ASP A 1 83 ? 18.188 -8.664 -8.938 1 89.75 83 ASP A C 1
ATOM 634 O O . ASP A 1 83 ? 18.5 -8.742 -7.75 1 89.75 83 ASP A O 1
ATOM 638 N N . VAL A 1 84 ? 16.938 -8.68 -9.195 1 96.44 84 VAL A N 1
ATOM 639 C CA . VAL A 1 84 ? 15.828 -9.102 -8.344 1 96.44 84 VAL A CA 1
ATOM 640 C C . VAL A 1 84 ? 15.312 -10.469 -8.797 1 96.44 84 VAL A C 1
ATOM 642 O O . VAL A 1 84 ? 15.078 -10.68 -9.992 1 96.44 84 VAL A O 1
ATOM 645 N N . ASP A 1 85 ? 15.211 -11.391 -7.871 1 97.19 85 ASP A N 1
ATOM 646 C CA . ASP A 1 85 ? 14.641 -12.695 -8.172 1 97.19 85 ASP A CA 1
ATOM 647 C C . ASP A 1 85 ? 13.125 -12.602 -8.359 1 97.19 85 ASP A C 1
ATOM 649 O O . ASP A 1 85 ? 12.43 -11.977 -7.559 1 97.19 85 ASP A O 1
ATOM 653 N N . VAL A 1 86 ? 12.68 -13.219 -9.445 1 98.38 86 VAL A N 1
ATOM 654 C CA . VAL A 1 86 ? 11.25 -13.227 -9.711 1 98.38 86 VAL A CA 1
ATOM 655 C C . VAL A 1 86 ? 10.766 -14.664 -9.906 1 98.38 86 VAL A C 1
ATOM 657 O O . VAL A 1 86 ? 11.328 -15.406 -10.719 1 98.38 86 VAL A O 1
ATOM 660 N N . VAL A 1 87 ? 9.781 -15.023 -9.164 1 98.62 87 VAL A N 1
ATOM 661 C CA . VAL A 1 87 ? 9.109 -16.312 -9.305 1 98.62 87 VAL A CA 1
ATOM 662 C C . VAL A 1 87 ? 7.77 -16.125 -10.016 1 98.62 87 VAL A C 1
ATOM 664 O O . VAL A 1 87 ? 6.965 -15.281 -9.625 1 98.62 87 VAL A O 1
ATOM 667 N N . THR A 1 88 ? 7.578 -16.875 -11.07 1 98.62 88 THR A N 1
ATOM 668 C CA . THR A 1 88 ? 6.32 -16.797 -11.805 1 98.62 88 THR A CA 1
ATOM 669 C C . THR A 1 88 ? 5.414 -17.969 -11.461 1 98.62 88 THR A C 1
ATOM 671 O O . THR A 1 88 ? 5.891 -19.094 -11.273 1 98.62 88 THR A O 1
ATOM 674 N N . GLU A 1 89 ? 4.141 -17.656 -11.312 1 98.56 89 GLU A N 1
ATOM 675 C CA . GLU A 1 89 ? 3.16 -18.672 -10.953 1 98.56 89 GLU A CA 1
ATOM 676 C C . GLU A 1 89 ? 1.848 -18.469 -11.703 1 98.56 89 GLU A C 1
ATOM 678 O O . GLU A 1 89 ? 1.389 -17.328 -11.859 1 98.56 89 GLU A O 1
ATOM 683 N N . ILE A 1 90 ? 1.239 -19.578 -12.188 1 97.88 90 ILE A N 1
ATOM 684 C CA . ILE A 1 90 ? -0.091 -19.594 -12.789 1 97.88 90 ILE A CA 1
ATOM 685 C C . ILE A 1 90 ? -0.973 -20.609 -12.047 1 97.88 90 ILE A C 1
ATOM 687 O O . ILE A 1 90 ? -0.573 -21.75 -11.844 1 97.88 90 ILE A O 1
ATOM 691 N N . ARG A 1 91 ? -2.113 -20.141 -11.688 1 96.88 91 ARG A N 1
ATOM 692 C CA . ARG A 1 91 ? -3.057 -20.984 -10.969 1 96.88 91 ARG A CA 1
ATOM 693 C C . ARG A 1 91 ? -4.449 -20.906 -11.586 1 96.88 91 ARG A C 1
ATOM 695 O O . ARG A 1 91 ? -4.723 -20 -12.383 1 96.88 91 ARG A O 1
ATOM 702 N N . THR A 1 92 ? -5.273 -21.938 -11.258 1 94.38 92 THR A N 1
ATOM 703 C CA . THR A 1 92 ? -6.68 -21.984 -11.641 1 94.38 92 THR A CA 1
ATOM 704 C C . THR A 1 92 ? -7.574 -21.953 -10.406 1 94.38 92 THR A C 1
ATOM 706 O O . THR A 1 92 ? -7.34 -22.688 -9.445 1 94.38 92 THR A O 1
ATOM 709 N N . GLY A 1 93 ? -8.609 -21.016 -10.43 1 93.69 93 GLY A N 1
ATOM 710 C CA . GLY A 1 93 ? -9.531 -20.906 -9.312 1 93.69 93 GLY A CA 1
ATOM 711 C C . GLY A 1 93 ? -10.133 -19.531 -9.156 1 93.69 93 GLY A C 1
ATOM 712 O O . GLY A 1 93 ? -10.211 -18.766 -10.125 1 93.69 93 GLY A O 1
ATOM 713 N N . ILE A 1 94 ? -10.656 -19.281 -7.965 1 92 94 ILE A N 1
ATOM 714 C CA . ILE A 1 94 ? -11.148 -17.953 -7.625 1 92 94 ILE A CA 1
ATOM 715 C C . ILE A 1 94 ? -9.984 -17.047 -7.242 1 92 94 ILE A C 1
ATOM 717 O O . ILE A 1 94 ? -9.227 -17.359 -6.316 1 92 94 ILE A O 1
ATOM 721 N N . PRO A 1 95 ? -9.82 -16 -7.918 1 93.5 95 PRO A N 1
ATOM 722 C CA . PRO A 1 95 ? -8.641 -15.156 -7.723 1 93.5 95 PRO A CA 1
ATOM 723 C C . PRO A 1 95 ? -8.398 -14.805 -6.258 1 93.5 95 PRO A C 1
ATOM 725 O O . PRO A 1 95 ? -7.277 -14.93 -5.762 1 93.5 95 PRO A O 1
ATOM 728 N N . GLU A 1 96 ? -9.414 -14.398 -5.539 1 93.44 96 GLU A N 1
ATOM 729 C CA . GLU A 1 96 ? -9.258 -14.016 -4.141 1 93.44 96 GLU A CA 1
ATOM 730 C C . GLU A 1 96 ? -8.711 -15.18 -3.307 1 93.44 96 GLU A C 1
ATOM 732 O O . GLU A 1 96 ? -7.762 -15.008 -2.543 1 93.44 96 GLU A O 1
ATOM 737 N N . ASP A 1 97 ? -9.242 -16.328 -3.537 1 95.12 97 ASP A N 1
ATOM 738 C CA . ASP A 1 97 ? -8.836 -17.516 -2.785 1 95.12 97 ASP A CA 1
ATOM 739 C C . ASP A 1 97 ? -7.395 -17.906 -3.115 1 95.12 97 ASP A C 1
ATOM 741 O O . ASP A 1 97 ? -6.609 -18.203 -2.215 1 95.12 97 ASP A O 1
ATOM 745 N N . GLU A 1 98 ? -7.125 -17.875 -4.355 1 96.75 98 GLU A N 1
ATOM 746 C CA . GLU A 1 98 ? -5.805 -18.312 -4.801 1 96.75 98 GLU A CA 1
ATOM 747 C C . GLU A 1 98 ? -4.719 -17.344 -4.305 1 96.75 98 GLU A C 1
ATOM 749 O O . GLU A 1 98 ? -3.629 -17.781 -3.926 1 96.75 98 GLU A O 1
ATOM 754 N N . VAL A 1 99 ? -4.988 -16.062 -4.309 1 97.75 99 VAL A N 1
ATOM 755 C CA . VAL A 1 99 ? -4.027 -15.07 -3.828 1 97.75 99 VAL A CA 1
ATOM 756 C C . VAL A 1 99 ? -3.781 -15.273 -2.336 1 97.75 99 VAL A C 1
ATOM 758 O O . VAL A 1 99 ? -2.631 -15.312 -1.89 1 97.75 99 VAL A O 1
ATOM 761 N N . ILE A 1 100 ? -4.84 -15.484 -1.564 1 97.69 100 ILE A N 1
ATOM 762 C CA . ILE A 1 100 ? -4.734 -15.656 -0.12 1 97.69 100 ILE A CA 1
ATOM 763 C C . ILE A 1 100 ? -3.959 -16.938 0.189 1 97.69 100 ILE A C 1
ATOM 765 O O . ILE A 1 100 ? -3.076 -16.953 1.049 1 97.69 100 ILE A O 1
ATOM 769 N N . GLU A 1 101 ? -4.312 -17.969 -0.55 1 98.06 101 GLU A N 1
ATOM 770 C CA . GLU A 1 101 ? -3.623 -19.25 -0.355 1 98.06 101 GLU A CA 1
ATOM 771 C C . GLU A 1 101 ? -2.137 -19.125 -0.681 1 98.06 101 GLU A C 1
ATOM 773 O O . GLU A 1 101 ? -1.291 -19.641 0.056 1 98.06 101 GLU A O 1
ATOM 778 N N . TYR A 1 102 ? -1.85 -18.453 -1.74 1 98.62 102 TYR A N 1
ATOM 779 C CA . TYR A 1 102 ? -0.46 -18.281 -2.146 1 98.62 102 TYR A CA 1
ATOM 780 C C . TYR A 1 102 ? 0.32 -17.484 -1.104 1 98.62 102 TYR A C 1
ATOM 782 O O . TYR A 1 102 ? 1.484 -17.797 -0.831 1 98.62 102 TYR A O 1
ATOM 790 N N . ILE A 1 103 ? -0.25 -16.484 -0.551 1 98.56 103 ILE A N 1
ATOM 791 C CA . ILE A 1 103 ? 0.37 -15.656 0.476 1 98.56 103 ILE A CA 1
ATOM 792 C C . ILE A 1 103 ? 0.787 -16.516 1.659 1 98.56 103 ILE A C 1
ATOM 794 O O . ILE A 1 103 ? 1.901 -16.391 2.172 1 98.56 103 ILE A O 1
ATOM 798 N N . ASP A 1 104 ? -0.068 -17.422 2.004 1 98.06 104 ASP A N 1
ATOM 799 C CA . ASP A 1 104 ? 0.22 -18.312 3.121 1 98.06 104 ASP A CA 1
ATOM 800 C C . ASP A 1 104 ? 1.297 -19.328 2.748 1 98.06 104 ASP A C 1
ATOM 802 O O . ASP A 1 104 ? 2.25 -19.531 3.502 1 98.06 104 ASP A O 1
ATOM 806 N N . GLU A 1 105 ? 1.152 -19.922 1.57 1 98.56 105 GLU A N 1
ATOM 807 C CA . GLU A 1 105 ? 2.039 -20.984 1.115 1 98.56 105 GLU A CA 1
ATOM 808 C C . GLU A 1 105 ? 3.475 -20.484 0.974 1 98.56 105 GLU A C 1
ATOM 810 O O . GLU A 1 105 ? 4.422 -21.219 1.261 1 98.56 105 GLU A O 1
ATOM 815 N N . GLU A 1 106 ? 3.625 -19.266 0.495 1 98.62 106 GLU A N 1
ATOM 816 C CA . GLU A 1 106 ? 4.949 -18.766 0.141 1 98.62 106 GLU A CA 1
ATOM 817 C C . GLU A 1 106 ? 5.438 -17.719 1.147 1 98.62 106 GLU A C 1
ATOM 819 O O . GLU A 1 106 ? 6.43 -17.031 0.904 1 98.62 106 GLU A O 1
ATOM 824 N N . ASP A 1 107 ? 4.66 -17.5 2.281 1 98.19 107 ASP A N 1
ATOM 825 C CA . ASP A 1 107 ? 5.004 -16.578 3.357 1 98.19 107 ASP A CA 1
ATOM 826 C C . ASP A 1 107 ? 5.203 -15.164 2.822 1 98.19 107 ASP A C 1
ATOM 828 O O . ASP A 1 107 ? 6.188 -14.5 3.1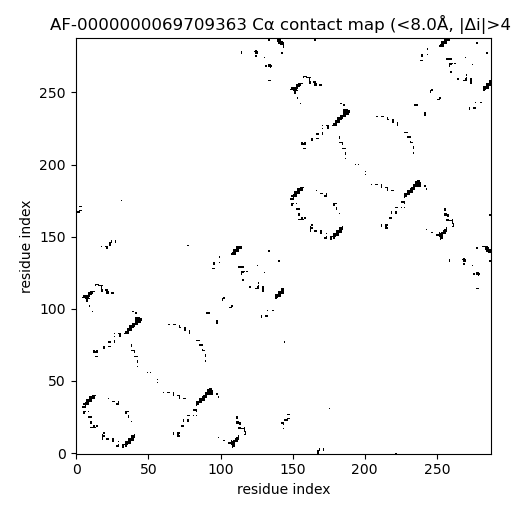54 1 98.19 107 ASP A O 1
ATOM 832 N N . ILE A 1 108 ? 4.328 -14.766 1.946 1 98.62 108 ILE A N 1
ATOM 833 C CA . ILE A 1 108 ? 4.355 -13.414 1.393 1 98.62 108 ILE A CA 1
ATOM 834 C C . ILE A 1 108 ? 4.199 -12.391 2.516 1 98.62 108 ILE A C 1
ATOM 836 O O . ILE A 1 108 ? 3.344 -12.555 3.391 1 98.62 108 ILE A O 1
ATOM 840 N N . ASP A 1 109 ? 5.035 -11.359 2.49 1 98.25 109 ASP A N 1
ATOM 841 C CA . ASP A 1 109 ? 4.945 -10.391 3.576 1 98.25 109 ASP A CA 1
ATOM 842 C C . ASP A 1 109 ? 4.645 -8.992 3.039 1 98.25 109 ASP A C 1
ATOM 844 O O . ASP A 1 109 ? 4.574 -8.023 3.805 1 98.25 109 ASP A O 1
ATOM 848 N N . LEU A 1 110 ? 4.387 -8.867 1.754 1 98.5 110 LEU A N 1
ATOM 849 C CA . LEU A 1 110 ? 3.895 -7.645 1.123 1 98.5 110 LEU A CA 1
ATOM 850 C C . LEU A 1 110 ? 3.119 -7.961 -0.149 1 98.5 110 LEU A C 1
ATOM 852 O O . LEU A 1 110 ? 3.58 -8.742 -0.984 1 98.5 110 LEU A O 1
ATOM 856 N N . LEU A 1 111 ? 1.963 -7.465 -0.291 1 98.56 111 LEU A N 1
ATOM 857 C CA . LEU A 1 111 ? 1.182 -7.527 -1.521 1 98.56 111 LEU A CA 1
ATOM 858 C C . LEU A 1 111 ? 1.229 -6.195 -2.262 1 98.56 111 LEU A C 1
ATOM 860 O O . LEU A 1 111 ? 0.945 -5.145 -1.681 1 98.56 111 LEU A O 1
ATOM 864 N N . VAL A 1 112 ? 1.612 -6.184 -3.525 1 98.31 112 VAL A N 1
ATOM 865 C CA . VAL A 1 112 ? 1.633 -5.004 -4.387 1 98.31 112 VAL A CA 1
ATOM 866 C C . VAL A 1 112 ? 0.682 -5.207 -5.562 1 98.31 112 VAL A C 1
ATOM 868 O O . VAL A 1 112 ? 0.822 -6.168 -6.324 1 98.31 112 VAL A O 1
ATOM 871 N N . MET A 1 113 ? -0.268 -4.312 -5.719 1 96.38 113 MET A N 1
ATOM 872 C CA . MET A 1 113 ? -1.236 -4.555 -6.785 1 96.38 113 MET A CA 1
ATOM 873 C C . MET A 1 113 ? -1.753 -3.24 -7.359 1 96.38 113 MET A C 1
ATOM 875 O O . MET A 1 113 ? -1.629 -2.189 -6.727 1 96.38 113 MET A O 1
ATOM 879 N N . GLY A 1 114 ? -2.229 -3.354 -8.547 1 93.38 114 GLY A N 1
ATOM 880 C CA . GLY A 1 114 ? -2.955 -2.238 -9.133 1 93.38 114 GLY A CA 1
ATOM 881 C C . GLY A 1 114 ? -4.316 -2.018 -8.5 1 93.38 114 GLY A C 1
ATOM 882 O O . GLY A 1 114 ? -4.98 -2.975 -8.094 1 93.38 114 GLY A O 1
ATOM 883 N N . LYS A 1 115 ? -4.715 -0.776 -8.484 1 88.19 115 LYS A N 1
ATOM 884 C CA . LYS A 1 115 ? -6.023 -0.449 -7.926 1 88.19 115 LYS A CA 1
ATOM 885 C C . LYS A 1 115 ? -7.145 -1.047 -8.766 1 88.19 115 LYS A C 1
ATOM 887 O O . LYS A 1 115 ? -8.164 -1.479 -8.234 1 88.19 115 LYS A O 1
ATOM 892 N N . ARG A 1 116 ? -6.777 -1.026 -10.125 1 82.12 116 ARG A N 1
ATOM 893 C CA . ARG A 1 116 ? -7.762 -1.536 -11.078 1 82.12 116 ARG A CA 1
ATOM 894 C C . ARG A 1 116 ? -7.117 -2.494 -12.07 1 82.12 116 ARG A C 1
ATOM 896 O O . ARG A 1 116 ? -5.984 -2.277 -12.508 1 82.12 116 ARG A O 1
ATOM 903 N N . GLY A 1 117 ? -7.922 -3.488 -12.398 1 78.19 117 GLY A N 1
ATOM 904 C CA . GLY A 1 117 ? -7.477 -4.43 -13.414 1 78.19 117 GLY A CA 1
ATOM 905 C C . GLY A 1 117 ? -7.98 -4.086 -14.805 1 78.19 117 GLY A C 1
ATOM 906 O O . GLY A 1 117 ? -7.84 -2.947 -15.258 1 78.19 117 GLY A O 1
ATOM 907 N N . ARG A 1 118 ? -8.391 -5.086 -15.383 1 74.25 118 ARG A N 1
ATOM 908 C CA . ARG A 1 118 ? -8.844 -4.973 -16.766 1 74.25 118 ARG A CA 1
ATOM 909 C C . ARG A 1 118 ? -10.266 -4.414 -16.828 1 74.25 118 ARG A C 1
ATOM 911 O O . ARG A 1 118 ? -10.758 -4.082 -17.906 1 74.25 118 ARG A O 1
ATOM 918 N N . SER A 1 119 ? -10.883 -4.367 -15.609 1 65.25 119 SER A N 1
ATOM 919 C CA . SER A 1 119 ? -12.266 -3.916 -15.656 1 65.25 119 SER A CA 1
ATOM 920 C C . SER A 1 119 ? -12.352 -2.439 -16.031 1 65.25 119 SER A C 1
ATOM 922 O O . SER A 1 119 ? -11.336 -1.746 -16.094 1 65.25 119 SER A O 1
ATOM 924 N N . ASP A 1 120 ? -13.539 -2.018 -16.438 1 59.62 120 ASP A N 1
ATOM 925 C CA . ASP A 1 120 ? -13.945 -0.698 -16.922 1 59.62 120 ASP A CA 1
ATOM 926 C C . ASP A 1 120 ? -13.453 0.4 -15.977 1 59.62 120 ASP A C 1
ATOM 928 O O . ASP A 1 120 ? -13.734 0.369 -14.773 1 59.62 120 ASP A O 1
ATOM 932 N N . PRO A 1 121 ? -12.648 1.211 -16.562 1 59.34 121 PRO A N 1
ATOM 933 C CA . PRO A 1 121 ? -12.078 2.322 -15.797 1 59.34 121 PRO A CA 1
ATOM 934 C C . PRO A 1 121 ? -13.148 3.229 -15.195 1 59.34 121 PRO A C 1
ATOM 936 O O . PRO A 1 121 ? -12.867 4.008 -14.281 1 59.34 121 PRO A O 1
ATOM 939 N N . ASP A 1 122 ? -14.398 3.209 -15.922 1 59.56 122 ASP A N 1
ATOM 940 C CA . ASP A 1 122 ? -15.43 4.137 -15.461 1 59.56 122 ASP A CA 1
ATOM 941 C C . ASP A 1 122 ? -16.094 3.633 -14.18 1 59.56 122 ASP A C 1
ATOM 943 O O . ASP A 1 122 ? -17.094 4.191 -13.734 1 59.56 122 ASP A O 1
ATOM 947 N N . LYS A 1 123 ? -15.531 2.559 -13.766 1 58.75 123 LYS A N 1
ATOM 948 C CA . LYS A 1 123 ? -16.156 1.795 -12.688 1 58.75 123 LYS A CA 1
ATOM 949 C C . LYS A 1 123 ? -15.617 2.229 -11.328 1 58.75 123 LYS A C 1
ATOM 951 O O . LYS A 1 123 ? -14.711 3.064 -11.25 1 58.75 123 LYS A O 1
ATOM 956 N N . PRO A 1 124 ? -15.898 1.265 -10.336 1 62.97 124 PRO A N 1
ATOM 957 C CA . PRO A 1 124 ? -15.688 1.597 -8.93 1 62.97 124 PRO A CA 1
ATOM 958 C C . PRO A 1 124 ? -14.266 2.07 -8.641 1 62.97 124 PRO A C 1
ATOM 960 O O . PRO A 1 124 ? -13.352 1.81 -9.43 1 62.97 124 PRO A O 1
ATOM 963 N N . LEU A 1 125 ? -14.039 2.998 -7.652 1 65.5 125 LEU A N 1
ATOM 964 C CA . LEU A 1 125 ? -12.828 3.697 -7.242 1 65.5 125 LEU A CA 1
ATOM 965 C C . LEU A 1 125 ? -11.664 2.727 -7.098 1 65.5 125 LEU A C 1
ATOM 967 O O . LEU A 1 125 ? -10.508 3.107 -7.281 1 65.5 125 LEU A O 1
ATOM 971 N N . PHE A 1 126 ? -12.039 1.468 -6.844 1 73.19 126 PHE A N 1
ATOM 972 C CA . PHE A 1 126 ? -11.055 0.392 -6.836 1 73.19 126 PHE A CA 1
ATOM 973 C C . PHE A 1 126 ? -11.727 -0.952 -7.105 1 73.19 126 PHE A C 1
ATOM 975 O O . PHE A 1 126 ? -12.93 -1.107 -6.898 1 73.19 126 PHE A O 1
ATOM 982 N N . GLY A 1 127 ? -10.992 -1.819 -7.625 1 78.94 127 GLY A N 1
ATOM 983 C CA . GLY A 1 127 ? -11.523 -3.119 -8.008 1 78.94 127 GLY A CA 1
ATOM 984 C C . GLY A 1 127 ? -12.008 -3.938 -6.828 1 78.94 127 GLY A C 1
ATOM 985 O O . GLY A 1 127 ? -11.555 -3.736 -5.699 1 78.94 127 GLY A O 1
ATOM 986 N N . THR A 1 128 ? -12.805 -4.789 -7.031 1 79.31 128 THR A N 1
ATOM 987 C CA . THR A 1 128 ? -13.414 -5.664 -6.035 1 79.31 128 THR A CA 1
ATOM 988 C C . THR A 1 128 ? -12.359 -6.512 -5.336 1 79.31 128 THR A C 1
ATOM 990 O O . THR A 1 128 ? -12.352 -6.617 -4.105 1 79.31 128 THR A O 1
ATOM 993 N N . LEU A 1 129 ? -11.422 -7.047 -6.109 1 85.25 129 LEU A N 1
ATOM 994 C CA . LEU A 1 129 ? -10.375 -7.879 -5.527 1 85.25 129 LEU A CA 1
ATOM 995 C C . LEU A 1 129 ? -9.484 -7.059 -4.602 1 85.25 129 LEU A C 1
ATOM 997 O O . LEU A 1 129 ? -9.117 -7.52 -3.52 1 85.25 129 LEU A O 1
ATOM 1001 N N . THR A 1 130 ? -9.188 -5.855 -5.062 1 87.69 130 THR A N 1
ATOM 1002 C CA . THR A 1 130 ? -8.336 -4.98 -4.27 1 87.69 130 THR A CA 1
ATOM 1003 C C . THR A 1 130 ? -8.961 -4.691 -2.91 1 87.69 130 THR A C 1
ATOM 1005 O O . THR A 1 130 ? -8.305 -4.84 -1.876 1 87.69 130 THR A O 1
ATOM 1008 N N . GLY A 1 131 ? -10.172 -4.379 -2.914 1 85.69 131 GLY A N 1
ATOM 1009 C CA . GLY A 1 131 ? -10.867 -4.094 -1.67 1 85.69 131 GLY A CA 1
ATOM 1010 C C . GLY A 1 131 ? -10.945 -5.293 -0.741 1 85.69 131 GLY A C 1
ATOM 1011 O O . GLY A 1 131 ? -10.711 -5.168 0.462 1 85.69 131 GLY A O 1
ATOM 1012 N N . ARG A 1 132 ? -11.234 -6.371 -1.251 1 87.62 132 ARG A N 1
ATOM 1013 C CA . ARG A 1 132 ? -11.359 -7.594 -0.463 1 87.62 132 ARG A CA 1
ATOM 1014 C C . ARG A 1 132 ? -10.031 -7.988 0.163 1 87.62 132 ARG A C 1
ATOM 1016 O O . ARG A 1 132 ? -9.977 -8.359 1.338 1 87.62 132 ARG A O 1
ATOM 1023 N N . LEU A 1 133 ? -9.023 -7.871 -0.57 1 92.44 133 LEU A N 1
ATOM 1024 C CA . LEU A 1 133 ? -7.711 -8.289 -0.086 1 92.44 133 LEU A CA 1
ATOM 1025 C C . LEU A 1 133 ? -7.188 -7.332 0.977 1 92.44 133 LEU A C 1
ATOM 1027 O O . LEU A 1 133 ? -6.629 -7.762 1.987 1 92.44 133 LEU A O 1
ATOM 1031 N N . ILE A 1 134 ? -7.422 -6.059 0.777 1 91.31 134 ILE A N 1
ATOM 1032 C CA . ILE A 1 134 ? -7.016 -5.078 1.779 1 91.31 134 ILE A CA 1
ATOM 1033 C C . ILE A 1 134 ? -7.719 -5.371 3.102 1 91.31 134 ILE A C 1
ATOM 1035 O O . ILE A 1 134 ? -7.102 -5.312 4.168 1 91.31 134 ILE A O 1
ATOM 1039 N N . GLY A 1 135 ? -8.883 -5.695 3.016 1 86.75 135 GLY A N 1
ATOM 1040 C CA . GLY A 1 135 ? -9.68 -5.953 4.207 1 86.75 135 GLY A CA 1
ATOM 1041 C C . GLY A 1 135 ? -9.312 -7.258 4.891 1 86.75 135 GLY A C 1
ATOM 1042 O O . GLY A 1 135 ? -9.297 -7.336 6.121 1 86.75 135 GLY A O 1
ATOM 1043 N N . HIS A 1 136 ? -8.938 -8.227 4.188 1 88.88 136 HIS A N 1
ATOM 1044 C CA . HIS A 1 136 ? -8.828 -9.586 4.715 1 88.88 136 HIS A CA 1
ATOM 1045 C C . HIS A 1 136 ? -7.391 -9.906 5.102 1 88.88 136 HIS A C 1
ATOM 1047 O O . HIS A 1 136 ? -7.152 -10.742 5.98 1 88.88 136 HIS A O 1
ATOM 1053 N N . LEU A 1 137 ? -6.523 -9.273 4.504 1 93.56 137 LEU A N 1
ATOM 1054 C CA . LEU A 1 137 ? -5.133 -9.672 4.688 1 93.56 137 LEU A CA 1
ATOM 1055 C C . LEU A 1 137 ? -4.539 -9.016 5.93 1 93.56 137 LEU A C 1
ATOM 1057 O O . LEU A 1 137 ? -4.836 -7.852 6.227 1 93.56 137 LEU A O 1
ATOM 1061 N N . ASP A 1 138 ? -3.668 -9.688 6.523 1 92.06 138 ASP A N 1
ATOM 1062 C CA . ASP A 1 138 ? -2.973 -9.172 7.699 1 92.06 138 ASP A CA 1
ATOM 1063 C C . ASP A 1 138 ? -1.603 -8.617 7.324 1 92.06 138 ASP A C 1
ATOM 1065 O O . ASP A 1 138 ? -0.903 -8.047 8.172 1 92.06 138 ASP A O 1
ATOM 1069 N N . ILE A 1 139 ? -1.237 -8.75 6.098 1 95.94 139 ILE A N 1
ATOM 1070 C CA . ILE A 1 139 ? 0.037 -8.211 5.641 1 95.94 139 ILE A CA 1
ATOM 1071 C C . ILE A 1 139 ? -0.188 -6.852 4.98 1 95.94 139 ILE A C 1
ATOM 1073 O O . ILE A 1 139 ? -1.303 -6.539 4.559 1 95.94 139 ILE A O 1
ATOM 1077 N N . PRO A 1 140 ? 0.855 -6.051 4.832 1 97.31 140 PRO A N 1
ATOM 1078 C CA . PRO A 1 140 ? 0.707 -4.77 4.137 1 97.31 140 PRO A CA 1
ATOM 1079 C C . PRO A 1 140 ? 0.319 -4.938 2.668 1 97.31 140 PRO A C 1
ATOM 1081 O O . PRO A 1 140 ? 0.723 -5.91 2.027 1 97.31 140 PRO A O 1
ATOM 1084 N N . VAL A 1 141 ? -0.482 -4.012 2.201 1 97 141 VAL A N 1
ATOM 1085 C CA . VAL A 1 141 ? -0.873 -3.939 0.796 1 97 141 VAL A CA 1
ATOM 1086 C C . VAL A 1 141 ? -0.461 -2.59 0.213 1 97 141 VAL A C 1
ATOM 1088 O O . VAL A 1 141 ? -0.76 -1.54 0.79 1 97 141 VAL A O 1
ATOM 1091 N N . HIS A 1 142 ? 0.269 -2.643 -0.863 1 97.5 142 HIS A N 1
ATOM 1092 C CA . HIS A 1 142 ? 0.723 -1.477 -1.614 1 97.5 142 HIS A CA 1
ATOM 1093 C C . HIS A 1 142 ? -0.025 -1.348 -2.938 1 97.5 142 HIS A C 1
ATOM 1095 O O . HIS A 1 142 ? 0.159 -2.166 -3.842 1 97.5 142 HIS A O 1
ATOM 1101 N N . THR A 1 143 ? -0.884 -0.325 -3.039 1 95.94 143 THR A N 1
ATOM 1102 C CA . THR A 1 143 ? -1.712 -0.166 -4.23 1 95.94 143 THR A CA 1
ATOM 1103 C C . THR A 1 143 ? -1.194 0.976 -5.102 1 95.94 143 THR A C 1
ATOM 1105 O O . THR A 1 143 ? -0.754 2.006 -4.586 1 95.94 143 THR A O 1
ATOM 1108 N N . VAL A 1 144 ? -1.312 0.718 -6.387 1 94.38 144 VAL A N 1
ATOM 1109 C CA . VAL A 1 144 ? -0.78 1.705 -7.324 1 94.38 144 VAL A CA 1
ATOM 1110 C C . VAL A 1 144 ? -1.812 1.994 -8.414 1 94.38 144 VAL A C 1
ATOM 1112 O O . VAL A 1 144 ? -2.688 1.169 -8.68 1 94.38 144 VAL A O 1
ATOM 1115 N N . MET B 1 1 ? 12.25 1.896 -16.688 1 58.84 1 MET B N 1
ATOM 1116 C CA . MET B 1 1 ? 11.164 1.614 -15.758 1 58.84 1 MET B CA 1
ATOM 1117 C C . MET B 1 1 ? 10.914 2.807 -14.844 1 58.84 1 MET B C 1
ATOM 1119 O O . MET B 1 1 ? 11.828 3.584 -14.562 1 58.84 1 MET B O 1
ATOM 1123 N N . VAL B 1 2 ? 9.625 3.256 -14.711 1 63.66 2 VAL B N 1
ATOM 1124 C CA . VAL B 1 2 ? 9.344 4.379 -13.828 1 63.66 2 VAL B CA 1
ATOM 1125 C C . VAL B 1 2 ? 9.617 3.979 -12.383 1 63.66 2 VAL B C 1
ATOM 1127 O O . VAL B 1 2 ? 9.016 3.033 -11.867 1 63.66 2 VAL B O 1
ATOM 1130 N N . GLU B 1 3 ? 10.68 4.285 -11.836 1 73.5 3 GLU B N 1
ATOM 1131 C CA . GLU B 1 3 ? 11.055 4 -10.453 1 73.5 3 GLU B CA 1
ATOM 1132 C C . GLU B 1 3 ? 10.289 4.895 -9.484 1 73.5 3 GLU B C 1
ATOM 1134 O O . GLU B 1 3 ? 10.289 6.117 -9.625 1 73.5 3 GLU B O 1
ATOM 1139 N N . PRO B 1 4 ? 9.555 4.176 -8.641 1 77.31 4 PRO B N 1
ATOM 1140 C CA . PRO B 1 4 ? 8.914 5.043 -7.645 1 77.31 4 PRO B CA 1
ATOM 1141 C C . PRO B 1 4 ? 9.93 5.809 -6.793 1 77.31 4 PRO B C 1
ATOM 1143 O O . PRO B 1 4 ? 11.008 5.285 -6.488 1 77.31 4 PRO B O 1
ATOM 1146 N N . SER B 1 5 ? 9.789 7.09 -6.512 1 82.94 5 SER B N 1
ATOM 1147 C CA . SER B 1 5 ? 10.758 7.922 -5.812 1 82.94 5 SER B CA 1
ATOM 1148 C C . SER B 1 5 ? 10.445 8.016 -4.324 1 82.94 5 SER B C 1
ATOM 1150 O O . SER B 1 5 ? 11.344 8.133 -3.496 1 82.94 5 SER B O 1
ATOM 1152 N N . PHE B 1 6 ? 9.422 7.711 -3.707 1 96.06 6 PHE B N 1
ATOM 1153 C CA . PHE B 1 6 ? 8.906 7.887 -2.355 1 96.06 6 PHE B CA 1
ATOM 1154 C C . PHE B 1 6 ? 9.688 8.961 -1.611 1 96.06 6 PHE B C 1
ATOM 1156 O O . PHE B 1 6 ? 10.289 8.688 -0.57 1 96.06 6 PHE B O 1
ATOM 1163 N N . GLU B 1 7 ? 9.68 10.188 -2.121 1 97.69 7 GLU B N 1
ATOM 1164 C CA . GLU B 1 7 ? 10.422 11.32 -1.577 1 97.69 7 GLU B CA 1
ATOM 1165 C C . GLU B 1 7 ? 9.656 11.984 -0.437 1 97.69 7 GLU B C 1
ATOM 1167 O O . GLU B 1 7 ? 10.25 12.422 0.548 1 97.69 7 GLU B O 1
ATOM 1172 N N . GLU B 1 8 ? 8.43 12.07 -0.651 1 98.75 8 GLU B N 1
ATOM 1173 C CA . GLU B 1 8 ? 7.523 12.656 0.335 1 98.75 8 GLU B CA 1
ATOM 1174 C C . GLU B 1 8 ? 6.43 11.672 0.733 1 98.75 8 GLU B C 1
ATOM 1176 O O . GLU B 1 8 ? 5.516 11.398 -0.049 1 98.75 8 GLU B O 1
ATOM 1181 N N . ILE B 1 9 ? 6.461 11.148 1.96 1 98.75 9 ILE B N 1
ATOM 1182 C CA . ILE B 1 9 ? 5.582 10.086 2.436 1 98.75 9 ILE B CA 1
ATOM 1183 C C . ILE B 1 9 ? 4.645 10.633 3.508 1 98.75 9 ILE B C 1
ATOM 1185 O O . ILE B 1 9 ? 5.09 11.227 4.492 1 98.75 9 ILE B O 1
ATOM 1189 N N . LEU B 1 10 ? 3.418 10.422 3.305 1 98.88 10 LEU B N 1
ATOM 1190 C CA . LEU B 1 10 ? 2.439 10.93 4.262 1 98.88 10 LEU B CA 1
ATOM 1191 C C . LEU B 1 10 ? 1.876 9.805 5.113 1 98.88 10 LEU B C 1
ATOM 1193 O O . LEU B 1 10 ? 1.519 8.742 4.594 1 98.88 10 LEU B O 1
ATOM 1197 N N . VAL B 1 11 ? 1.767 10.055 6.375 1 98.56 11 VAL B N 1
ATOM 1198 C CA . VAL B 1 11 ? 1.138 9.172 7.355 1 98.56 11 VAL B CA 1
ATOM 1199 C C . VAL B 1 11 ? 0.069 9.938 8.133 1 98.56 11 VAL B C 1
ATOM 1201 O O . VAL B 1 11 ? 0.372 10.609 9.117 1 98.56 11 VAL B O 1
ATOM 1204 N N . PRO B 1 12 ? -1.144 9.797 7.703 1 97.88 12 PRO B N 1
ATOM 1205 C CA . PRO B 1 12 ? -2.184 10.273 8.617 1 97.88 12 PRO B CA 1
ATOM 1206 C C . PRO B 1 12 ? -2.252 9.461 9.906 1 97.88 12 PRO B C 1
ATOM 1208 O O . PRO B 1 12 ? -2.051 8.242 9.891 1 97.88 12 PRO B O 1
ATOM 1211 N N . THR B 1 13 ? -2.545 10.203 11.039 1 96.88 13 THR B N 1
ATOM 1212 C CA . THR B 1 13 ? -2.551 9.477 12.305 1 96.88 13 THR B CA 1
ATOM 1213 C C . THR B 1 13 ? -3.74 9.898 13.164 1 96.88 13 THR B C 1
ATOM 1215 O O . THR B 1 13 ? -4.152 11.062 13.133 1 96.88 13 THR B O 1
ATOM 1218 N N . ASP B 1 14 ? -4.246 8.93 13.844 1 94 14 ASP B N 1
ATOM 1219 C CA . ASP B 1 14 ? -5.285 9.172 14.836 1 94 14 ASP B CA 1
ATOM 1220 C C . ASP B 1 14 ? -4.867 8.633 16.203 1 94 14 ASP B C 1
ATOM 1222 O O . ASP B 1 14 ? -5.707 8.469 17.094 1 94 14 ASP B O 1
ATOM 1226 N N . GLY B 1 15 ? -3.561 8.281 16.297 1 94.56 15 GLY B N 1
ATOM 1227 C CA . GLY B 1 15 ? -3.016 7.816 17.562 1 94.56 15 GLY B CA 1
ATOM 1228 C C . GLY B 1 15 ? -3.248 6.336 17.797 1 94.56 15 GLY B C 1
ATOM 1229 O O . GLY B 1 15 ? -2.824 5.793 18.812 1 94.56 15 GLY B O 1
ATOM 1230 N N . SER B 1 16 ? -3.9 5.621 16.906 1 92.94 16 SER B N 1
ATOM 1231 C CA . SER B 1 16 ? -4.184 4.195 17.047 1 92.94 16 SER B CA 1
ATOM 1232 C C . SER B 1 16 ? -2.924 3.359 16.844 1 92.94 16 SER B C 1
ATOM 1234 O O . SER B 1 16 ? -1.919 3.859 16.328 1 92.94 16 SER B O 1
ATOM 1236 N N . ALA B 1 17 ? -2.977 2.131 17.234 1 92.56 17 ALA B N 1
ATOM 1237 C CA . ALA B 1 17 ? -1.883 1.187 17.016 1 92.56 17 ALA B CA 1
ATOM 1238 C C . ALA B 1 17 ? -1.616 0.99 15.523 1 92.56 17 ALA B C 1
ATOM 1240 O O . ALA B 1 17 ? -0.466 0.837 15.102 1 92.56 17 ALA B O 1
ATOM 1241 N N . ALA B 1 18 ? -2.682 1.044 14.766 1 92.5 18 ALA B N 1
ATOM 1242 C CA . ALA B 1 18 ? -2.533 0.904 13.32 1 92.5 18 ALA B CA 1
ATOM 1243 C C . ALA B 1 18 ? -1.788 2.096 12.727 1 92.5 18 ALA B C 1
ATOM 1245 O O . ALA B 1 18 ? -0.96 1.934 11.828 1 92.5 18 ALA B O 1
ATOM 1246 N N . ALA B 1 19 ? -2.113 3.27 13.219 1 95.12 19 ALA B N 1
ATOM 1247 C CA . ALA B 1 19 ? -1.422 4.469 12.75 1 95.12 19 ALA B CA 1
ATOM 1248 C C . ALA B 1 19 ? 0.058 4.426 13.125 1 95.12 19 ALA B C 1
ATOM 1250 O O . ALA B 1 19 ? 0.914 4.84 12.344 1 95.12 19 ALA B O 1
ATOM 1251 N N . LYS B 1 20 ? 0.322 3.916 14.312 1 95.25 20 LYS B N 1
ATOM 1252 C CA . LYS B 1 20 ? 1.714 3.781 14.734 1 95.25 20 LYS B CA 1
ATOM 1253 C C . LYS B 1 20 ? 2.471 2.811 13.836 1 95.25 20 LYS B C 1
ATOM 1255 O O . LYS B 1 20 ? 3.598 3.088 13.422 1 95.25 20 LYS B O 1
ATOM 1260 N N . ARG B 1 21 ? 1.894 1.695 13.531 1 95.38 21 ARG B N 1
ATOM 1261 C CA . ARG B 1 21 ? 2.504 0.73 12.625 1 95.38 21 ARG B CA 1
ATOM 1262 C C . ARG B 1 21 ? 2.754 1.351 11.258 1 95.38 21 ARG B C 1
ATOM 1264 O O . ARG B 1 21 ? 3.789 1.101 10.633 1 95.38 21 ARG B O 1
ATOM 1271 N N . ALA B 1 22 ? 1.768 2.16 10.812 1 96.69 22 ALA B N 1
ATOM 1272 C CA . ALA B 1 22 ? 1.946 2.869 9.547 1 96.69 22 ALA B CA 1
ATOM 1273 C C . ALA B 1 22 ? 3.156 3.797 9.602 1 96.69 22 ALA B C 1
ATOM 1275 O O . ALA B 1 22 ? 3.928 3.883 8.648 1 96.69 22 ALA B O 1
ATOM 1276 N N . GLY B 1 23 ? 3.27 4.453 10.734 1 97.06 23 GLY B N 1
ATOM 1277 C CA . GLY B 1 23 ? 4.438 5.297 10.93 1 97.06 23 GLY B CA 1
ATOM 1278 C C . GLY B 1 23 ? 5.746 4.531 10.852 1 97.06 23 GLY B C 1
ATOM 1279 O O . GLY B 1 23 ? 6.703 4.988 10.227 1 97.06 23 GLY B O 1
ATOM 1280 N N . GLU B 1 24 ? 5.793 3.377 11.438 1 96.75 24 GLU B N 1
ATOM 1281 C CA . GLU B 1 24 ? 6.984 2.535 11.398 1 96.75 24 GLU B CA 1
ATOM 1282 C C . GLU B 1 24 ? 7.336 2.143 9.961 1 96.75 24 GLU B C 1
ATOM 1284 O O . GLU B 1 24 ? 8.5 2.201 9.562 1 96.75 24 GLU B O 1
ATOM 1289 N N . HIS B 1 25 ? 6.336 1.755 9.234 1 97.38 25 HIS B N 1
ATOM 1290 C CA . HIS B 1 25 ? 6.555 1.409 7.832 1 97.38 25 HIS B CA 1
ATOM 1291 C C . HIS B 1 25 ? 7.059 2.611 7.039 1 97.38 25 HIS B C 1
ATOM 1293 O O . HIS B 1 25 ? 7.992 2.488 6.246 1 97.38 25 HIS B O 1
ATOM 1299 N N . ALA B 1 26 ? 6.438 3.768 7.238 1 97.69 26 ALA B N 1
ATOM 1300 C CA . ALA B 1 26 ? 6.801 4.98 6.508 1 97.69 26 ALA B CA 1
ATOM 1301 C C . ALA B 1 26 ? 8.25 5.371 6.781 1 97.69 26 ALA B C 1
ATOM 1303 O O . ALA B 1 26 ? 8.984 5.75 5.863 1 97.69 26 ALA B O 1
ATOM 1304 N N . ILE B 1 27 ? 8.664 5.238 8 1 97.12 27 ILE B N 1
ATOM 1305 C CA . ILE B 1 27 ? 10.023 5.602 8.383 1 97.12 27 ILE B CA 1
ATOM 1306 C C . ILE B 1 27 ? 11.016 4.633 7.746 1 97.12 27 ILE B C 1
ATOM 1308 O O . ILE B 1 27 ? 12.062 5.051 7.234 1 97.12 27 ILE B O 1
ATOM 1312 N N . ASP B 1 28 ? 10.734 3.383 7.82 1 96.62 28 ASP B N 1
ATOM 1313 C CA . ASP B 1 28 ? 11.594 2.387 7.188 1 96.62 28 ASP B CA 1
ATOM 1314 C C . ASP B 1 28 ? 11.742 2.66 5.691 1 96.62 28 ASP B C 1
ATOM 1316 O O . ASP B 1 28 ? 12.852 2.633 5.156 1 96.62 28 ASP B O 1
ATOM 1320 N N . LEU B 1 29 ? 10.586 2.951 5.023 1 96.75 29 LEU B N 1
ATOM 1321 C CA . LEU B 1 29 ? 10.602 3.281 3.604 1 96.75 29 LEU B CA 1
ATOM 1322 C C . LEU B 1 29 ? 11.406 4.551 3.35 1 96.75 29 LEU B C 1
ATOM 1324 O O . LEU B 1 29 ? 12.242 4.59 2.439 1 96.75 29 LEU B O 1
ATOM 1328 N N . ALA B 1 30 ? 11.188 5.52 4.145 1 96.75 30 ALA B N 1
ATOM 1329 C CA . ALA B 1 30 ? 11.898 6.785 3.984 1 96.75 30 ALA B CA 1
ATOM 1330 C C . ALA B 1 30 ? 13.406 6.594 4.141 1 96.75 30 ALA B C 1
ATOM 1332 O O . ALA B 1 30 ? 14.195 7.227 3.434 1 96.75 30 ALA B O 1
ATOM 1333 N N . LYS B 1 31 ? 13.75 5.746 5.055 1 95.12 31 LYS B N 1
ATOM 1334 C CA . LYS B 1 31 ? 15.172 5.449 5.254 1 95.12 31 LYS B CA 1
ATOM 1335 C C . LYS B 1 31 ? 15.797 4.863 3.992 1 95.12 31 LYS B C 1
ATOM 1337 O O . LYS B 1 31 ? 16.906 5.238 3.613 1 95.12 31 LYS B O 1
ATOM 1342 N N . ARG B 1 32 ? 15.117 4.098 3.355 1 93.88 32 ARG B N 1
ATOM 1343 C CA . ARG B 1 32 ? 15.633 3.377 2.199 1 93.88 32 ARG B CA 1
ATOM 1344 C C . ARG B 1 32 ? 15.57 4.234 0.941 1 93.88 32 ARG B C 1
ATOM 1346 O O . ARG B 1 32 ? 16.406 4.098 0.044 1 93.88 32 ARG B O 1
ATOM 1353 N N . TYR B 1 33 ? 14.617 5.145 0.904 1 95.62 33 TYR B N 1
ATOM 1354 C CA . TYR B 1 33 ? 14.414 5.957 -0.291 1 95.62 33 TYR B CA 1
ATOM 1355 C C . TYR B 1 33 ? 14.961 7.363 -0.095 1 95.62 33 TYR B C 1
ATOM 1357 O O . TYR B 1 33 ? 14.828 8.219 -0.976 1 95.62 33 TYR B O 1
ATOM 1365 N N . ASP B 1 34 ? 15.539 7.57 1.104 1 95.62 34 ASP B N 1
ATOM 1366 C CA . ASP B 1 34 ? 16.016 8.906 1.455 1 95.62 34 ASP B CA 1
ATOM 1367 C C . ASP B 1 34 ? 14.898 9.93 1.366 1 95.62 34 ASP B C 1
ATOM 1369 O O . ASP B 1 34 ? 15.07 11 0.776 1 95.62 34 ASP B O 1
ATOM 1373 N N . GLY B 1 35 ? 13.742 9.516 1.831 1 97.38 35 GLY B N 1
ATOM 1374 C CA . GLY B 1 35 ? 12.555 10.352 1.77 1 97.38 35 GLY B CA 1
ATOM 1375 C C . GLY B 1 35 ? 12.289 11.102 3.061 1 97.38 35 GLY B C 1
ATOM 1376 O O . GLY B 1 35 ? 12.992 10.914 4.051 1 97.38 35 GLY B O 1
ATOM 1377 N N . THR B 1 36 ? 11.281 11.969 3.035 1 98.44 36 THR B N 1
ATOM 1378 C CA . THR B 1 36 ? 10.758 12.711 4.18 1 98.44 36 THR B CA 1
ATOM 1379 C C . THR B 1 36 ? 9.375 12.203 4.562 1 98.44 36 THR B C 1
ATOM 1381 O O . THR B 1 36 ? 8.539 11.945 3.691 1 98.44 36 THR B O 1
ATOM 1384 N N . VAL B 1 37 ? 9.156 12.031 5.848 1 98.62 37 VAL B N 1
ATOM 1385 C CA . VAL B 1 37 ? 7.848 11.594 6.324 1 98.62 37 VAL B CA 1
ATOM 1386 C C . VAL B 1 37 ? 7.059 12.797 6.836 1 98.62 37 VAL B C 1
ATOM 1388 O O . VAL B 1 37 ? 7.586 13.625 7.582 1 98.62 37 VAL B O 1
ATOM 1391 N N . HIS B 1 38 ? 5.883 12.906 6.34 1 98.88 38 HIS B N 1
A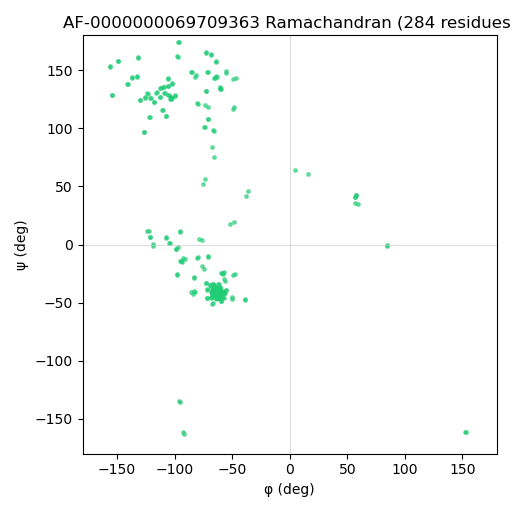TOM 1392 C CA . HIS B 1 38 ? 4.898 13.836 6.879 1 98.88 38 HIS B CA 1
ATOM 1393 C C . HIS B 1 38 ? 3.85 13.109 7.711 1 98.88 38 HIS B C 1
ATOM 1395 O O . HIS B 1 38 ? 3.268 12.117 7.258 1 98.88 38 HIS B O 1
ATOM 1401 N N . THR B 1 39 ? 3.668 13.508 8.922 1 98.81 39 THR B N 1
ATOM 1402 C CA . THR B 1 39 ? 2.561 12.969 9.703 1 98.81 39 THR B CA 1
ATOM 1403 C C . THR B 1 39 ? 1.518 14.055 9.977 1 98.81 39 THR B C 1
ATOM 1405 O O . THR B 1 39 ? 1.866 15.195 10.281 1 98.81 39 THR B O 1
ATOM 1408 N N . LEU B 1 40 ? 0.281 13.672 9.773 1 98.62 40 LEU B N 1
ATOM 1409 C CA . LEU B 1 40 ? -0.826 14.625 9.773 1 98.62 40 LEU B CA 1
ATOM 1410 C C . LEU B 1 40 ? -1.954 14.148 10.68 1 98.62 40 LEU B C 1
ATOM 1412 O O . LEU B 1 40 ? -2.389 13 10.586 1 98.62 40 LEU B O 1
ATOM 1416 N N . TYR B 1 41 ? -2.316 14.961 11.586 1 97.69 41 TYR B N 1
ATOM 1417 C CA . TYR B 1 41 ? -3.545 14.766 12.344 1 97.69 41 TYR B CA 1
ATOM 1418 C C . TYR B 1 41 ? -4.598 15.797 11.953 1 97.69 41 TYR B C 1
ATOM 1420 O O . TYR B 1 41 ? -4.309 17 11.875 1 97.69 41 TYR B O 1
ATOM 1428 N N . VAL B 1 42 ? -5.824 15.312 11.664 1 95.94 42 VAL B N 1
ATOM 1429 C CA . VAL B 1 42 ? -6.926 16.188 11.305 1 95.94 42 VAL B CA 1
ATOM 1430 C C . VAL B 1 42 ? -7.965 16.203 12.422 1 95.94 42 VAL B C 1
ATOM 1432 O O . VAL B 1 42 ? -8.523 15.164 12.773 1 95.94 42 VAL B O 1
ATOM 1435 N N . MET B 1 43 ? -8.141 17.328 13.023 1 92.62 4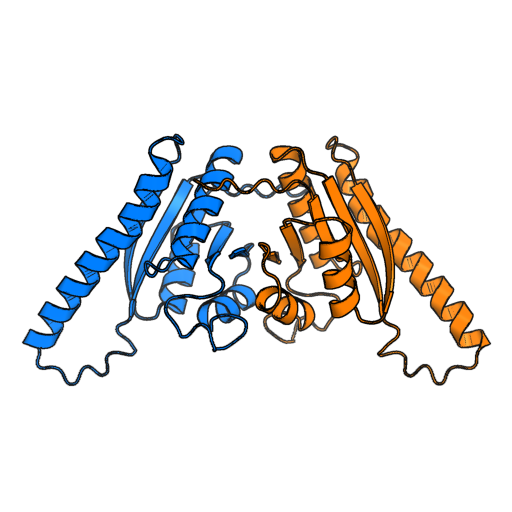3 MET B N 1
ATOM 1436 C CA . MET B 1 43 ? -9.242 17.531 13.961 1 92.62 43 MET B CA 1
ATOM 1437 C C . MET B 1 43 ? -10.57 17.594 13.227 1 92.62 43 MET B C 1
ATOM 1439 O O . MET B 1 43 ? -10.836 18.547 12.5 1 92.62 43 MET B O 1
ATOM 1443 N N . ASP B 1 44 ? -11.336 16.484 13.414 1 82 44 ASP B N 1
ATOM 1444 C CA . ASP B 1 44 ? -12.586 16.344 12.672 1 82 44 ASP B CA 1
ATOM 1445 C C . ASP B 1 44 ? -13.664 17.266 13.219 1 82 44 ASP B C 1
ATOM 1447 O O . ASP B 1 44 ? -14.148 17.078 14.336 1 82 44 ASP B O 1
ATOM 1451 N N . MET B 1 45 ? -13.914 18.344 12.602 1 70.44 45 MET B N 1
ATOM 1452 C CA . MET B 1 45 ? -14.953 19.281 13.023 1 70.44 45 MET B CA 1
ATOM 1453 C C . MET B 1 45 ? -16.281 18.953 12.344 1 70.44 45 MET B C 1
ATOM 1455 O O . MET B 1 45 ? -17.297 19.594 12.633 1 70.44 45 MET B O 1
ATOM 1459 N N . GLY B 1 46 ? -16.281 18.141 11.391 1 60.59 46 GLY B N 1
ATOM 1460 C CA . GLY B 1 46 ? -17.547 17.812 10.766 1 60.59 46 GLY B CA 1
ATOM 1461 C C . GLY B 1 46 ? -18.469 17.031 11.672 1 60.59 46 GLY B C 1
ATOM 1462 O O . GLY B 1 46 ? -19.688 17.203 11.625 1 60.59 46 GLY B O 1
ATOM 1463 N N . ASP B 1 47 ? -17.953 15.953 12.258 1 52 47 ASP B N 1
ATOM 1464 C CA . ASP B 1 47 ? -18.875 15.188 13.086 1 52 47 ASP B CA 1
ATOM 1465 C C . ASP B 1 47 ? -19.219 15.945 14.367 1 52 47 ASP B C 1
ATOM 1467 O O . ASP B 1 47 ? -20.031 15.477 15.172 1 52 47 ASP B O 1
ATOM 1471 N N . ALA B 1 48 ? -18.547 17.016 14.695 1 48.09 48 ALA B N 1
ATOM 1472 C CA . ALA B 1 48 ? -18.844 17.625 15.984 1 48.09 48 ALA B CA 1
ATOM 1473 C C . ALA B 1 48 ? -20.188 18.359 15.945 1 48.09 48 ALA B C 1
ATOM 1475 O O . ALA B 1 48 ? -20.266 19.484 15.445 1 48.09 48 ALA B O 1
ATOM 1476 N N . GLY B 1 49 ? -21.219 17.781 15.633 1 49.03 49 GLY B N 1
ATOM 1477 C CA . GLY B 1 49 ? -22.406 18.438 16.141 1 49.03 49 GLY B CA 1
ATOM 1478 C C . GLY B 1 49 ? -22.203 19.047 17.516 1 49.03 49 GLY B C 1
ATOM 1479 O O . GLY B 1 49 ? -22.609 18.469 18.531 1 49.03 49 GLY B O 1
ATOM 1480 N N . PHE B 1 50 ? -21.203 19.656 17.625 1 46.56 50 PHE B N 1
ATOM 1481 C CA . PHE B 1 50 ? -20.953 20.188 18.953 1 46.56 50 PHE B CA 1
ATOM 1482 C C . PHE B 1 50 ? -22 21.234 19.312 1 46.56 50 PHE B C 1
ATOM 1484 O O . PHE B 1 50 ? -22.062 22.297 18.703 1 46.56 50 PHE B O 1
ATOM 1491 N N . VAL B 1 51 ? -23.172 20.688 19.625 1 49.41 51 VAL B N 1
ATOM 1492 C CA . VAL B 1 51 ? -24.094 21.562 20.344 1 49.41 51 VAL B CA 1
ATOM 1493 C C . VAL B 1 51 ? -23.406 22.172 21.562 1 49.41 51 VAL B C 1
ATOM 1495 O O . VAL B 1 51 ? -24.047 22.469 22.562 1 49.41 51 VAL B O 1
ATOM 1498 N N . ALA B 1 52 ? -22.156 22.109 21.531 1 55.44 52 ALA B N 1
ATOM 1499 C CA . ALA B 1 52 ? -21.609 22.562 22.797 1 55.44 52 ALA B CA 1
ATOM 1500 C C . ALA B 1 52 ? -21.547 24.094 22.859 1 55.44 52 ALA B C 1
ATOM 1502 O O . ALA B 1 52 ? -21.5 24.75 21.812 1 55.44 52 ALA B O 1
ATOM 1503 N N . THR B 1 53 ? -21.75 24.656 24.016 1 60.72 53 THR B N 1
ATOM 1504 C CA . THR B 1 53 ? -21.516 26.062 24.281 1 60.72 53 THR B CA 1
ATOM 1505 C C . THR B 1 53 ? -20.125 26.484 23.781 1 60.72 53 THR B C 1
ATOM 1507 O O . THR B 1 53 ? -19.266 25.625 23.562 1 60.72 53 THR B O 1
ATOM 1510 N N . PRO B 1 54 ? -20.031 27.688 23.25 1 60.44 54 PRO B N 1
ATOM 1511 C CA . PRO B 1 54 ? -18.766 28.172 22.719 1 60.44 54 PRO B CA 1
ATOM 1512 C C . PRO B 1 54 ? -17.562 27.75 23.562 1 60.44 54 PRO B C 1
ATOM 1514 O O . PRO B 1 54 ? -16.516 27.406 23.016 1 60.44 54 PRO B O 1
ATOM 1517 N N . SER B 1 55 ? -17.672 27.922 24.906 1 63.06 55 SER B N 1
ATOM 1518 C CA . SER B 1 55 ? -16.578 27.531 25.812 1 63.06 55 SER B CA 1
ATOM 1519 C C . SER B 1 55 ? -16.25 26.047 25.625 1 63.06 55 SER B C 1
ATOM 1521 O O . SER B 1 55 ? -15.07 25.656 25.703 1 63.06 55 SER B O 1
ATOM 1523 N N . ASP B 1 56 ? -17.234 25.375 25.266 1 69.75 56 ASP B N 1
ATOM 1524 C CA . ASP B 1 56 ? -17.078 23.938 25.109 1 69.75 56 ASP B CA 1
ATOM 1525 C C . ASP B 1 56 ? -16.344 23.594 23.812 1 69.75 56 ASP B C 1
ATOM 1527 O O . ASP B 1 56 ? -15.523 22.672 23.797 1 69.75 56 ASP B O 1
ATOM 1531 N N . ILE B 1 57 ? -16.406 24.625 23.016 1 71.31 57 ILE B N 1
ATOM 1532 C CA . ILE B 1 57 ? -15.797 24.422 21.719 1 71.31 57 ILE B CA 1
ATOM 1533 C C . ILE B 1 57 ? -14.289 24.672 21.812 1 71.31 57 ILE B C 1
ATOM 1535 O O . ILE B 1 57 ? -13.492 23.906 21.266 1 71.31 57 ILE B O 1
ATOM 1539 N N . GLY B 1 58 ? -13.961 25.719 22.531 1 77.12 58 GLY B N 1
ATOM 1540 C CA . GLY B 1 58 ? -12.555 26.062 22.703 1 77.12 58 GLY B CA 1
ATOM 1541 C C . GLY B 1 58 ? -11.781 24.984 23.453 1 77.12 58 GLY B C 1
ATOM 1542 O O . GLY B 1 58 ? -10.68 24.609 23.047 1 77.12 58 GLY B O 1
ATOM 1543 N N . GLU B 1 59 ? -12.398 24.562 24.516 1 79.69 59 GLU B N 1
ATOM 1544 C CA . GLU B 1 59 ? -11.75 23.531 25.312 1 79.69 59 GLU B CA 1
ATOM 1545 C C . GLU B 1 59 ? -11.602 22.234 24.531 1 79.69 59 GLU B C 1
ATOM 1547 O O . GLU B 1 59 ? -10.578 21.547 24.625 1 79.69 59 GLU B O 1
ATOM 1552 N N . THR B 1 60 ? -12.531 22 23.812 1 81.75 60 THR B N 1
ATOM 1553 C CA . THR B 1 60 ? -12.5 20.797 23 1 81.75 60 THR B CA 1
ATOM 1554 C C . THR B 1 60 ? -11.406 20.891 21.922 1 81.75 60 THR B C 1
ATOM 1556 O O . THR B 1 60 ? -10.648 19.953 21.719 1 81.75 60 THR B O 1
ATOM 1559 N N . ARG B 1 61 ? -11.32 22.016 21.344 1 83.62 61 ARG B N 1
ATOM 1560 C CA . ARG B 1 61 ? -10.305 22.25 20.328 1 83.62 61 ARG B CA 1
ATOM 1561 C C . ARG B 1 61 ? -8.898 22.109 20.922 1 83.62 61 ARG B C 1
ATOM 1563 O O . ARG B 1 61 ? -8.023 21.484 20.312 1 83.62 61 ARG B O 1
ATOM 1570 N N . ASN B 1 62 ? -8.734 22.719 22.062 1 87.44 62 ASN B N 1
ATOM 1571 C CA . ASN B 1 62 ? -7.426 22.641 22.703 1 87.44 62 ASN B CA 1
ATOM 1572 C C . ASN B 1 62 ? -7.051 21.203 23.031 1 87.44 62 ASN B C 1
ATOM 1574 O O . ASN B 1 62 ? -5.902 20.797 22.828 1 87.44 62 ASN B O 1
ATOM 1578 N N . ARG B 1 63 ? -7.965 20.516 23.5 1 88.12 63 ARG B N 1
ATOM 1579 C CA . ARG B 1 63 ? -7.723 19.125 23.828 1 88.12 63 ARG B CA 1
ATOM 1580 C C . ARG B 1 63 ? -7.359 18.312 22.594 1 88.12 63 ARG B C 1
ATOM 1582 O O . ARG B 1 63 ? -6.438 17.5 22.625 1 88.12 63 ARG B O 1
ATOM 1589 N N . LEU B 1 64 ? -8.047 18.594 21.547 1 89.31 64 LEU B N 1
ATOM 1590 C CA . LEU B 1 64 ? -7.781 17.875 20.312 1 89.31 64 LEU B CA 1
ATOM 1591 C C . LEU B 1 64 ? -6.414 18.25 19.75 1 89.31 64 LEU B C 1
ATOM 1593 O O . LEU B 1 64 ? -5.711 17.406 19.203 1 89.31 64 LEU B O 1
ATOM 1597 N N . GLU B 1 65 ? -6.082 19.438 19.875 1 92.19 65 GLU B N 1
ATOM 1598 C CA . GLU B 1 65 ? -4.77 19.891 19.422 1 92.19 65 GLU B CA 1
ATOM 1599 C C . GLU B 1 65 ? -3.648 19.219 20.203 1 92.19 65 GLU B C 1
ATOM 1601 O O . GLU B 1 65 ? -2.631 18.828 19.625 1 92.19 65 GLU B O 1
ATOM 1606 N N . GLU B 1 66 ? -3.859 19.172 21.484 1 94.19 66 GLU B N 1
ATOM 1607 C CA . GLU B 1 66 ? -2.865 18.5 22.328 1 94.19 66 GLU B CA 1
ATOM 1608 C C . GLU B 1 66 ? -2.719 17.031 21.953 1 94.19 66 GLU B C 1
ATOM 1610 O O . GLU B 1 66 ? -1.604 16.516 21.875 1 94.19 66 GLU B O 1
ATOM 1615 N N . LYS B 1 67 ? -3.779 16.422 21.75 1 93.69 67 LYS B N 1
ATOM 1616 C CA . LYS B 1 67 ? -3.752 15.023 21.312 1 93.69 67 LYS B CA 1
ATOM 1617 C C . LYS B 1 67 ? -3.051 14.875 19.969 1 93.69 67 LYS B C 1
ATOM 1619 O O . LYS B 1 67 ? -2.248 13.961 19.781 1 93.69 67 LYS B O 1
ATOM 1624 N N . GLY B 1 68 ? -3.418 15.773 19.078 1 96.12 68 GLY B N 1
ATOM 1625 C CA . GLY B 1 68 ? -2.783 15.75 17.781 1 96.12 68 GLY B CA 1
ATOM 1626 C C . GLY B 1 68 ? -1.274 15.891 17.844 1 96.12 68 GLY B C 1
ATOM 1627 O O . GLY B 1 68 ? -0.548 15.18 17.141 1 96.12 68 GLY B O 1
ATOM 1628 N N . GLN B 1 69 ? -0.856 16.781 18.734 1 97.38 69 GLN B N 1
ATOM 1629 C CA . GLN B 1 69 ? 0.58 16.953 18.922 1 97.38 69 GLN B CA 1
ATOM 1630 C C . GLN B 1 69 ? 1.225 15.688 19.453 1 97.38 69 GLN B C 1
ATOM 1632 O O . GLN B 1 69 ? 2.289 15.273 18.984 1 97.38 69 GLN B O 1
ATOM 1637 N N . GLU B 1 70 ? 0.601 15.117 20.359 1 97.62 70 GLU B N 1
ATOM 1638 C CA . GLU B 1 70 ? 1.102 13.867 20.922 1 97.62 70 GLU B CA 1
ATOM 1639 C C . GLU B 1 70 ? 1.212 12.781 19.859 1 97.62 70 GLU B C 1
ATOM 1641 O O . GLU B 1 70 ? 2.234 12.102 19.766 1 97.62 70 GLU B O 1
ATOM 1646 N N . TYR B 1 71 ? 0.189 12.602 19.094 1 97.25 71 TYR B N 1
ATOM 1647 C CA . TYR B 1 71 ? 0.129 11.562 18.078 1 97.25 71 TYR B CA 1
ATOM 1648 C C . TYR B 1 71 ? 1.188 11.781 17 1 97.25 71 TYR B C 1
ATOM 1650 O O . TYR B 1 71 ? 1.886 10.844 16.609 1 97.25 71 TYR B O 1
ATOM 1658 N N . THR B 1 72 ? 1.314 13.008 16.516 1 98.31 72 THR B N 1
ATOM 1659 C CA 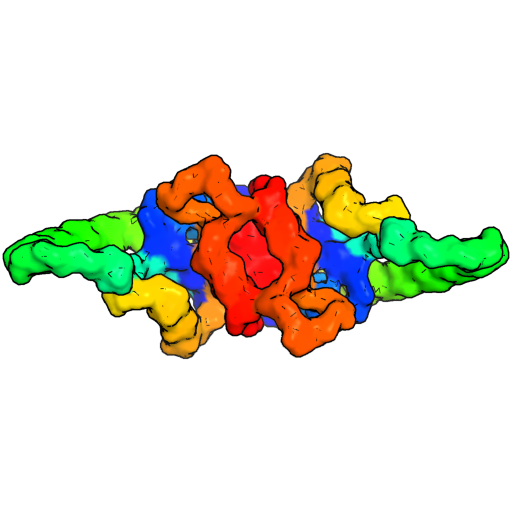. THR B 1 72 ? 2.303 13.297 15.484 1 98.31 72 THR B CA 1
ATOM 1660 C C . THR B 1 72 ? 3.719 13.195 16.047 1 98.31 72 THR B C 1
ATOM 1662 O O . THR B 1 72 ? 4.629 12.727 15.367 1 98.31 72 THR B O 1
ATOM 1665 N N . ASP B 1 73 ? 3.896 13.578 17.312 1 97.69 73 ASP B N 1
ATOM 1666 C CA . ASP B 1 73 ? 5.203 13.469 17.953 1 97.69 73 ASP B CA 1
ATOM 1667 C C . ASP B 1 73 ? 5.613 12.008 18.125 1 97.69 73 ASP B C 1
ATOM 1669 O O . ASP B 1 73 ? 6.797 11.68 18.047 1 97.69 73 ASP B O 1
ATOM 1673 N N . GLU B 1 74 ? 4.703 11.18 18.406 1 96.69 74 GLU B N 1
ATOM 1674 C CA . GLU B 1 74 ? 4.996 9.758 18.516 1 96.69 74 GLU B CA 1
ATOM 1675 C C . GLU B 1 74 ? 5.621 9.219 17.234 1 96.69 74 GLU B C 1
ATOM 1677 O O . GLU B 1 74 ? 6.578 8.438 17.281 1 96.69 74 GLU B O 1
ATOM 1682 N N . ILE B 1 75 ? 5.09 9.641 16.125 1 96.44 75 ILE B N 1
ATOM 1683 C CA . ILE B 1 75 ? 5.637 9.219 14.836 1 96.44 75 ILE B CA 1
ATOM 1684 C C . ILE B 1 75 ? 7.031 9.812 14.648 1 96.44 75 ILE B C 1
ATOM 1686 O O . ILE B 1 75 ? 7.949 9.125 14.188 1 96.44 75 ILE B O 1
ATOM 1690 N N . LYS B 1 76 ? 7.184 11.047 15.023 1 97.31 76 LYS B N 1
ATOM 1691 C CA . LYS B 1 76 ? 8.484 11.711 14.93 1 97.31 76 LYS B CA 1
ATOM 1692 C C . LYS B 1 76 ? 9.523 10.992 15.781 1 97.31 76 LYS B C 1
ATOM 1694 O O . LYS B 1 76 ? 10.68 10.844 15.359 1 97.31 76 LYS B O 1
ATOM 1699 N N . LEU B 1 77 ? 9.117 10.531 16.875 1 95.31 77 LEU B N 1
ATOM 1700 C CA . LEU B 1 77 ? 10.023 9.859 17.797 1 95.31 77 LEU B CA 1
ATOM 1701 C C . LEU B 1 77 ? 10.531 8.547 17.203 1 95.31 77 LEU B C 1
ATOM 1703 O O . LEU B 1 77 ? 11.672 8.156 17.438 1 95.31 77 LEU B O 1
ATOM 1707 N N . LEU B 1 78 ? 9.695 7.891 16.438 1 92.75 78 LEU B N 1
ATOM 1708 C CA . LEU B 1 78 ? 10.094 6.648 15.781 1 92.75 78 LEU B CA 1
ATOM 1709 C C . LEU B 1 78 ? 11.281 6.883 14.867 1 92.75 78 LEU B C 1
ATOM 1711 O O . LEU B 1 78 ? 12.031 5.945 14.562 1 92.75 78 LEU B O 1
ATOM 1715 N N . ALA B 1 79 ? 11.453 8.156 14.398 1 94.38 79 ALA B N 1
ATOM 1716 C CA . ALA B 1 79 ? 12.445 8.461 13.375 1 94.38 79 ALA B CA 1
ATOM 1717 C C . ALA B 1 79 ? 13.766 8.906 14.008 1 94.38 79 ALA B C 1
ATOM 1719 O O . ALA B 1 79 ? 14.773 9.062 13.32 1 94.38 79 ALA B O 1
ATOM 1720 N N . VAL B 1 80 ? 13.812 9.242 15.25 1 87.94 80 VAL B N 1
ATOM 1721 C CA . VAL B 1 80 ? 14.945 9.891 15.914 1 87.94 80 VAL B CA 1
ATOM 1722 C C . VAL B 1 80 ? 16.203 9.055 15.719 1 87.94 80 VAL B C 1
ATOM 1724 O O . VAL B 1 80 ? 17.266 9.586 15.383 1 87.94 80 VAL B O 1
ATOM 1727 N N . ASP B 1 81 ? 16.141 7.746 15.773 1 86.5 81 ASP B N 1
ATOM 1728 C CA . ASP B 1 81 ? 17.328 6.918 15.656 1 86.5 81 ASP B CA 1
ATOM 1729 C C . ASP B 1 81 ? 17.531 6.445 14.219 1 86.5 81 ASP B C 1
ATOM 1731 O O . ASP B 1 81 ? 18.438 5.648 13.945 1 86.5 81 ASP B O 1
ATOM 1735 N N . GLU B 1 82 ? 16.781 7.012 13.242 1 88.62 82 GLU B N 1
ATOM 1736 C CA . GLU B 1 82 ? 16.828 6.469 11.883 1 88.62 82 GLU B CA 1
ATOM 1737 C C . GLU B 1 82 ? 17.328 7.512 10.891 1 88.62 82 GLU B C 1
ATOM 1739 O O . GLU B 1 82 ? 17.5 7.215 9.703 1 88.62 82 GLU B O 1
ATOM 1744 N N . ASP B 1 83 ? 17.625 8.734 11.312 1 89.81 83 ASP B N 1
ATOM 1745 C CA . ASP B 1 83 ? 18.078 9.812 10.445 1 89.81 83 ASP B CA 1
ATOM 1746 C C . ASP B 1 83 ? 17.047 10.109 9.359 1 89.81 83 ASP B C 1
ATOM 1748 O O . ASP B 1 83 ? 17.406 10.211 8.18 1 89.81 83 ASP B O 1
ATOM 1752 N N . VAL B 1 84 ? 15.797 10.023 9.578 1 96.5 84 VAL B N 1
ATOM 1753 C CA . VAL B 1 84 ? 14.688 10.352 8.68 1 96.5 84 VAL B CA 1
ATOM 1754 C C . VAL B 1 84 ? 14.047 11.664 9.117 1 96.5 84 VAL B C 1
ATOM 1756 O O . VAL B 1 84 ? 13.75 11.852 10.305 1 96.5 84 VAL B O 1
ATOM 1759 N N . ASP B 1 85 ? 13.898 12.57 8.195 1 97.25 85 ASP B N 1
ATOM 1760 C CA . ASP B 1 85 ? 13.203 13.828 8.477 1 97.25 85 ASP B CA 1
ATOM 1761 C C . ASP B 1 85 ? 11.695 13.602 8.609 1 97.25 85 ASP B C 1
ATOM 1763 O O . ASP B 1 85 ? 11.086 12.93 7.781 1 97.25 85 ASP B O 1
ATOM 1767 N N . VAL B 1 86 ? 11.156 14.172 9.68 1 98.38 86 VAL B N 1
ATOM 1768 C CA . VAL B 1 86 ? 9.719 14.062 9.891 1 98.38 86 VAL B CA 1
ATOM 1769 C C . VAL B 1 86 ? 9.109 15.453 10.07 1 98.38 86 VAL B C 1
ATOM 1771 O O . VAL B 1 86 ? 9.578 16.234 10.898 1 98.38 86 VAL B O 1
ATOM 1774 N N . VAL B 1 87 ? 8.117 15.727 9.289 1 98.62 87 VAL B N 1
ATOM 1775 C CA . VAL B 1 87 ? 7.336 16.953 9.398 1 98.62 87 VAL B CA 1
ATOM 1776 C C . VAL B 1 87 ? 5.996 16.641 10.07 1 98.62 87 VAL B C 1
ATOM 1778 O O . VAL B 1 87 ? 5.285 15.727 9.656 1 98.62 87 VAL B O 1
ATOM 1781 N N . THR B 1 88 ? 5.707 17.375 11.109 1 98.62 88 THR B N 1
ATOM 1782 C CA . THR B 1 88 ? 4.434 17.188 11.805 1 98.62 88 THR B CA 1
ATOM 1783 C C . THR B 1 88 ? 3.443 18.281 11.422 1 98.62 88 THR B C 1
ATOM 1785 O O . THR B 1 88 ? 3.826 19.438 11.242 1 98.62 88 THR B O 1
ATOM 1788 N N . GLU B 1 89 ? 2.207 17.844 11.227 1 98.56 89 GLU B N 1
ATOM 1789 C CA . GLU B 1 89 ? 1.153 18.781 10.836 1 98.56 89 GLU B CA 1
ATOM 1790 C C . GLU B 1 89 ? -0.162 18.453 11.531 1 98.56 89 GLU B C 1
ATOM 1792 O O . GLU B 1 89 ? -0.524 17.281 11.672 1 98.56 89 GLU B O 1
ATOM 1797 N N . ILE B 1 90 ? -0.872 19.5 12 1 97.81 90 ILE B N 1
ATOM 1798 C CA . ILE B 1 90 ? -2.221 19.406 12.547 1 97.81 90 ILE B CA 1
ATOM 1799 C C . ILE B 1 90 ? -3.158 20.328 11.781 1 97.81 90 ILE B C 1
ATOM 1801 O O . ILE B 1 90 ? -2.852 21.516 11.586 1 97.81 90 ILE B O 1
ATOM 1805 N N . ARG B 1 91 ? -4.242 19.766 11.375 1 96.88 91 ARG B N 1
ATOM 1806 C CA . ARG B 1 91 ? -5.23 20.547 10.625 1 96.88 91 ARG B CA 1
ATOM 1807 C C . ARG B 1 91 ? -6.633 20.328 11.188 1 96.88 91 ARG B C 1
ATOM 1809 O O . ARG B 1 91 ? -6.859 19.406 11.977 1 96.88 91 ARG B O 1
ATOM 1816 N N . THR B 1 92 ? -7.527 21.281 10.844 1 94.31 92 THR B N 1
ATOM 1817 C CA . THR B 1 92 ? -8.945 21.188 11.172 1 94.31 92 THR B CA 1
ATOM 1818 C C . THR B 1 92 ? -9.789 21.078 9.906 1 94.31 92 THR B C 1
ATOM 1820 O O . THR B 1 92 ? -9.586 21.844 8.953 1 94.31 92 THR B O 1
ATOM 1823 N N . GLY B 1 93 ? -10.742 20.078 9.891 1 93.62 93 GLY B N 1
ATOM 1824 C CA . GLY B 1 93 ? -11.609 19.906 8.734 1 93.62 93 GLY B CA 1
ATOM 1825 C C . GLY B 1 93 ? -12.086 18.469 8.57 1 93.62 93 GLY B C 1
ATOM 1826 O O . GLY B 1 93 ? -12.141 17.703 9.539 1 93.62 93 GLY B O 1
ATOM 1827 N N . ILE B 1 94 ? -12.539 18.188 7.363 1 91.94 94 ILE B N 1
ATOM 1828 C CA . ILE B 1 94 ? -12.906 16.812 7.008 1 91.94 94 ILE B CA 1
ATOM 1829 C C . ILE B 1 94 ? -11.648 16.016 6.668 1 91.94 94 ILE B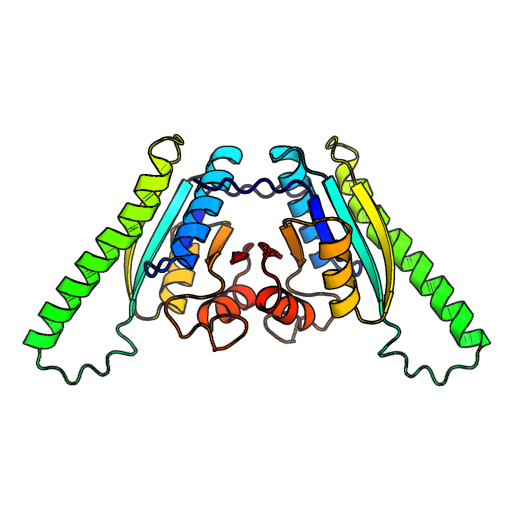 C 1
ATOM 1831 O O . ILE B 1 94 ? -10.891 16.391 5.77 1 91.94 94 ILE B O 1
ATOM 1835 N N . PRO B 1 95 ? -11.414 14.984 7.352 1 93.44 95 PRO B N 1
ATOM 1836 C CA . PRO B 1 95 ? -10.164 14.242 7.199 1 93.44 95 PRO B CA 1
ATOM 1837 C C . PRO B 1 95 ? -9.844 13.906 5.742 1 93.44 95 PRO B C 1
ATOM 1839 O O . PRO B 1 95 ? -8.719 14.133 5.285 1 93.44 95 PRO B O 1
ATOM 1842 N N . GLU B 1 96 ? -10.789 13.438 4.996 1 93.38 96 GLU B N 1
ATOM 1843 C CA . GLU B 1 96 ? -10.555 13.07 3.602 1 93.38 96 GLU B CA 1
ATOM 1844 C C . GLU B 1 96 ? -10.086 14.273 2.789 1 93.38 96 GLU B C 1
ATOM 1846 O O . GLU B 1 96 ? -9.094 14.188 2.059 1 93.38 96 GLU B O 1
ATOM 1851 N N . ASP B 1 97 ? -10.727 15.375 2.982 1 95.12 97 ASP B N 1
ATOM 1852 C CA . ASP B 1 97 ? -10.398 16.594 2.246 1 95.12 97 ASP B CA 1
ATOM 1853 C C . ASP B 1 97 ? -9.008 17.109 2.623 1 95.12 97 ASP B C 1
ATOM 1855 O O . ASP B 1 97 ? -8.219 17.469 1.752 1 95.12 97 ASP B O 1
ATOM 1859 N N . GLU B 1 98 ? -8.781 17.109 3.883 1 96.75 98 GLU B N 1
ATOM 1860 C CA . GLU B 1 98 ? -7.516 17.641 4.371 1 96.75 98 GLU B CA 1
ATOM 1861 C C . GLU B 1 98 ? -6.336 16.781 3.918 1 96.75 98 GLU B C 1
ATOM 1863 O O . GLU B 1 98 ? -5.273 17.312 3.578 1 96.75 98 GLU B O 1
ATOM 1868 N N . VAL B 1 99 ? -6.496 15.477 3.912 1 97.75 99 VAL B N 1
ATOM 1869 C CA . VAL B 1 99 ? -5.438 14.578 3.467 1 97.75 99 VAL B CA 1
ATOM 1870 C C . VAL B 1 99 ? -5.156 14.805 1.984 1 97.75 99 VAL B C 1
ATOM 1872 O O . VAL B 1 99 ? -3.998 14.938 1.58 1 97.75 99 VAL B O 1
ATOM 1875 N N . ILE B 1 100 ? -6.199 14.93 1.181 1 97.62 100 ILE B N 1
ATOM 1876 C CA . ILE B 1 100 ? -6.055 15.117 -0.259 1 97.62 100 ILE B CA 1
ATOM 1877 C C . ILE B 1 100 ? -5.387 16.469 -0.54 1 97.62 100 ILE B C 1
ATOM 1879 O O . ILE B 1 100 ? -4.473 16.547 -1.367 1 97.62 100 ILE B O 1
ATOM 1883 N N . GLU B 1 101 ? -5.852 17.453 0.175 1 98.06 101 GLU B N 1
ATOM 1884 C CA . GLU B 1 101 ? -5.27 18.781 0.007 1 98.06 101 GLU B CA 1
ATOM 1885 C C . GLU B 1 101 ? -3.791 18.797 0.386 1 98.06 101 GLU B C 1
ATOM 1887 O O . GLU B 1 101 ? -2.967 19.375 -0.32 1 98.06 101 GLU B O 1
ATOM 1892 N N . TYR B 1 102 ? -3.475 18.141 1.459 1 98.62 102 TYR B N 1
ATOM 1893 C CA . TYR B 1 102 ? -2.09 18.094 1.916 1 98.62 102 TYR B CA 1
ATOM 1894 C C . TYR B 1 102 ? -1.207 17.375 0.901 1 98.62 102 TYR B C 1
ATOM 1896 O O . TYR B 1 102 ? -0.066 17.781 0.668 1 98.62 102 TYR B O 1
ATOM 1904 N N . ILE B 1 103 ? -1.681 16.328 0.326 1 98.56 103 ILE B N 1
ATOM 1905 C CA . ILE B 1 103 ? -0.952 15.555 -0.678 1 98.56 103 ILE B CA 1
ATOM 1906 C C . ILE B 1 103 ? -0.571 16.453 -1.845 1 98.56 103 ILE B C 1
ATOM 1908 O O . ILE B 1 103 ? 0.569 16.438 -2.314 1 98.56 103 ILE B O 1
ATOM 1912 N N . ASP B 1 104 ? -1.491 17.281 -2.221 1 98.06 104 ASP B N 1
ATOM 1913 C CA . ASP B 1 104 ? -1.243 18.203 -3.326 1 98.06 104 ASP B CA 1
ATOM 1914 C C . ASP B 1 104 ? -0.276 19.297 -2.914 1 98.06 104 ASP B C 1
ATOM 1916 O O . ASP B 1 104 ? 0.679 19.594 -3.635 1 98.06 104 ASP B O 1
ATOM 1920 N N . GLU B 1 105 ? -0.506 19.875 -1.746 1 98.56 105 GLU B N 1
ATOM 1921 C CA . GLU B 1 105 ? 0.268 21.016 -1.259 1 98.56 105 GLU B CA 1
ATOM 1922 C C . GLU B 1 105 ? 1.735 20.641 -1.065 1 98.56 105 GLU B C 1
ATOM 1924 O O . GLU B 1 105 ? 2.627 21.453 -1.32 1 98.56 105 GLU B O 1
ATOM 1929 N N . GLU B 1 106 ? 1.984 19.438 -0.578 1 98.62 106 GLU B N 1
ATOM 1930 C CA . GLU B 1 106 ? 3.334 19.047 -0.174 1 98.62 106 GLU B CA 1
ATOM 1931 C C . GLU B 1 106 ? 3.945 18.062 -1.159 1 98.62 106 GLU B C 1
ATOM 1933 O O . GLU B 1 106 ? 4.988 17.469 -0.881 1 98.62 106 GLU B O 1
ATOM 1938 N N . ASP B 1 107 ? 3.232 17.766 -2.312 1 98.19 107 ASP B N 1
ATOM 1939 C CA . ASP B 1 107 ? 3.695 16.875 -3.375 1 98.19 107 ASP B CA 1
ATOM 1940 C C . ASP B 1 107 ? 3.996 15.484 -2.832 1 98.19 107 ASP B C 1
ATOM 1942 O O . ASP B 1 107 ? 5.047 14.914 -3.127 1 98.19 107 ASP B O 1
ATOM 1946 N N . ILE B 1 108 ? 3.125 15.016 -1.992 1 98.62 108 ILE B N 1
ATOM 1947 C CA . ILE B 1 108 ? 3.248 13.672 -1.438 1 98.62 108 ILE B CA 1
ATOM 1948 C C . ILE B 1 108 ? 3.219 12.641 -2.568 1 98.62 108 ILE B C 1
ATOM 1950 O O . ILE B 1 108 ? 2.383 12.727 -3.471 1 98.62 108 ILE B O 1
ATOM 1954 N N . ASP B 1 109 ? 4.137 11.695 -2.504 1 98.31 109 ASP B N 1
ATOM 1955 C CA . ASP B 1 109 ? 4.172 10.719 -3.594 1 98.31 109 ASP B CA 1
ATOM 1956 C C . ASP B 1 109 ? 3.973 9.297 -3.068 1 98.31 109 ASP B C 1
ATOM 1958 O O . ASP B 1 109 ? 4.016 8.336 -3.836 1 98.31 109 ASP B O 1
ATOM 1962 N N . LEU B 1 110 ? 3.674 9.141 -1.791 1 98.5 110 LEU B N 1
ATOM 1963 C CA . LEU B 1 110 ? 3.27 7.879 -1.177 1 98.5 110 LEU B CA 1
ATOM 1964 C C . LEU B 1 110 ? 2.422 8.125 0.066 1 98.5 110 LEU B C 1
ATOM 1966 O O . LEU B 1 110 ? 2.781 8.945 0.915 1 98.5 110 LEU B O 1
ATOM 1970 N N . LEU B 1 111 ? 1.313 7.523 0.169 1 98.56 111 LEU B N 1
ATOM 1971 C CA . LEU B 1 111 ? 0.487 7.512 1.37 1 98.56 111 LEU B CA 1
ATOM 1972 C C . LEU B 1 111 ? 0.624 6.188 2.113 1 98.56 111 LEU B C 1
ATOM 1974 O O . LEU B 1 111 ? 0.452 5.117 1.521 1 98.56 111 LEU B O 1
ATOM 1978 N N . VAL B 1 112 ? 0.958 6.203 3.389 1 98.31 112 VAL B N 1
ATOM 1979 C CA . VAL B 1 112 ? 1.051 5.027 4.25 1 98.31 112 VAL B CA 1
ATOM 1980 C C . VAL B 1 112 ? 0.046 5.148 5.395 1 98.31 112 VAL B C 1
ATOM 1982 O O . VAL B 1 112 ? 0.078 6.113 6.16 1 98.31 112 VAL B O 1
ATOM 1985 N N . MET B 1 113 ? -0.829 4.172 5.516 1 96.31 113 MET B N 1
ATOM 1986 C CA . MET B 1 113 ? -1.85 4.328 6.547 1 96.31 113 MET B CA 1
ATOM 1987 C C . MET B 1 113 ? -2.275 2.975 7.102 1 96.31 113 MET B C 1
ATOM 1989 O O . MET B 1 113 ? -2.051 1.941 6.473 1 96.31 113 MET B O 1
ATOM 1993 N N . GLY B 1 114 ? -2.797 3.039 8.273 1 93.38 114 GLY B N 1
ATOM 1994 C CA . GLY B 1 114 ? -3.445 1.864 8.828 1 93.38 114 GLY B CA 1
ATOM 1995 C C . GLY B 1 114 ? -4.766 1.533 8.156 1 93.38 114 GLY B C 1
ATOM 1996 O O . GLY B 1 114 ? -5.488 2.432 7.723 1 93.38 114 GLY B O 1
ATOM 1997 N N . LYS B 1 115 ? -5.059 0.254 8.125 1 88.06 115 LYS B N 1
ATOM 1998 C CA . LYS B 1 115 ? -6.32 -0.179 7.523 1 88.06 115 LYS B CA 1
ATOM 1999 C C . LYS B 1 115 ? -7.512 0.325 8.328 1 88.06 115 LYS B C 1
ATOM 2001 O O . LYS B 1 115 ? -8.547 0.676 7.762 1 88.06 115 LYS B O 1
ATOM 2006 N N . ARG B 1 116 ? -7.184 0.318 9.695 1 82.25 116 ARG B N 1
ATOM 2007 C CA . ARG B 1 116 ? -8.234 0.747 10.609 1 82.25 116 ARG B CA 1
ATOM 2008 C C . ARG B 1 116 ? -7.703 1.756 11.625 1 82.25 116 ARG B C 1
ATOM 2010 O O . ARG B 1 116 ? -6.57 1.634 12.094 1 82.25 116 ARG B O 1
ATOM 2017 N N . GLY B 1 117 ? -8.594 2.67 11.93 1 78.56 117 GLY B N 1
ATOM 2018 C CA . GLY B 1 117 ? -8.266 3.645 12.953 1 78.56 117 GLY B CA 1
ATOM 2019 C C . GLY B 1 117 ? -8.789 3.264 14.328 1 78.56 117 GLY B C 1
ATOM 2020 O O . GLY B 1 117 ? -8.57 2.143 14.797 1 78.56 117 GLY B O 1
ATOM 2021 N N . ARG B 1 118 ? -9.328 4.234 14.891 1 74.25 118 ARG B N 1
ATOM 2022 C CA . ARG B 1 118 ? -9.82 4.086 16.25 1 74.25 118 ARG B CA 1
ATOM 2023 C C . ARG B 1 118 ? -11.18 3.395 16.266 1 74.25 118 ARG B C 1
ATOM 2025 O O . ARG B 1 118 ? -11.68 3.012 17.328 1 74.25 118 ARG B O 1
ATOM 2032 N N . SER B 1 119 ? -11.742 3.297 15.031 1 65 119 SER B N 1
ATOM 2033 C CA . SER B 1 119 ? -13.086 2.721 15.031 1 65 119 SER B CA 1
ATOM 2034 C C . SER B 1 119 ? -13.055 1.245 15.406 1 65 119 SER B C 1
ATOM 2036 O O . SER B 1 119 ? -11.984 0.649 15.523 1 65 119 SER B O 1
ATOM 2038 N N . ASP B 1 120 ? -14.227 0.709 15.758 1 59.31 120 ASP B N 1
ATOM 2039 C CA . ASP B 1 120 ? -14.539 -0.639 16.234 1 59.31 120 ASP B CA 1
ATOM 2040 C C . ASP B 1 120 ? -13.906 -1.693 15.32 1 59.31 120 ASP B C 1
ATOM 2042 O O . ASP B 1 120 ? -14.156 -1.701 14.109 1 59.31 120 ASP B O 1
ATOM 2046 N N . PRO B 1 121 ? -13.031 -2.412 15.938 1 59.44 121 PRO B N 1
ATOM 2047 C CA . PRO B 1 121 ? -12.336 -3.469 15.195 1 59.44 121 PRO B CA 1
ATOM 2048 C C . PRO B 1 121 ? -13.297 -4.48 14.57 1 59.44 121 PRO B C 1
ATOM 2050 O O . PRO B 1 121 ? -12.906 -5.246 13.688 1 59.44 121 PRO B O 1
ATOM 2053 N N . ASP B 1 122 ? -14.57 -4.547 15.219 1 59.78 122 ASP B N 1
ATOM 2054 C CA . ASP B 1 122 ? -15.484 -5.578 14.734 1 59.78 122 ASP B CA 1
ATOM 2055 C C . ASP B 1 122 ? -16.172 -5.148 13.438 1 59.78 122 ASP B C 1
ATOM 2057 O O . ASP B 1 122 ? -17.125 -5.781 13 1 59.78 122 ASP B O 1
ATOM 2061 N N . LYS B 1 123 ? -15.688 -4.07 13.102 1 58.81 123 LYS B N 1
ATOM 2062 C CA . LYS B 1 123 ? -16.359 -3.371 12.008 1 58.81 123 LYS B CA 1
ATOM 2063 C C . LYS B 1 123 ? -15.734 -3.729 10.664 1 58.81 123 LYS B C 1
ATOM 2065 O O . LYS B 1 123 ? -14.742 -4.457 10.609 1 58.81 123 LYS B O 1
ATOM 2070 N N . PRO B 1 124 ? -16.031 -2.818 9.672 1 63.19 124 PRO B N 1
ATOM 2071 C CA . PRO B 1 124 ? -15.758 -3.098 8.266 1 63.19 124 PRO B CA 1
ATOM 2072 C C . PRO B 1 124 ? -14.297 -3.459 7.996 1 63.19 124 PRO B C 1
ATOM 2074 O O . PRO B 1 124 ? -13.422 -3.148 8.812 1 63.19 124 PRO B O 1
ATOM 2077 N N . LEU B 1 125 ? -13.977 -4.316 6.98 1 64.56 125 LEU B N 1
ATOM 2078 C CA . LEU B 1 125 ? -12.703 -4.898 6.574 1 64.56 125 LEU B CA 1
ATOM 2079 C C . LEU B 1 125 ? -11.625 -3.822 6.469 1 64.56 125 LEU B C 1
ATOM 2081 O O . LEU B 1 125 ? -10.438 -4.102 6.668 1 64.56 125 LEU B O 1
ATOM 2085 N N . PHE B 1 126 ? -12.086 -2.609 6.211 1 72.81 126 PHE B N 1
ATOM 2086 C CA . PHE B 1 126 ? -11.195 -1.451 6.238 1 72.81 126 PHE B CA 1
ATOM 2087 C C . PHE B 1 126 ? -11.992 -0.173 6.496 1 72.81 126 PHE B C 1
ATOM 2089 O O . PHE B 1 126 ? -13.195 -0.122 6.25 1 72.81 126 PHE B O 1
ATOM 2096 N N . GLY B 1 127 ? -11.359 0.746 7.051 1 78.56 127 GLY B N 1
ATOM 2097 C CA . GLY B 1 127 ? -12.008 1.993 7.418 1 78.56 127 GLY B CA 1
ATOM 2098 C C . GLY B 1 127 ? -12.523 2.775 6.223 1 78.56 127 GLY B C 1
ATOM 2099 O O . GLY B 1 127 ? -12.023 2.613 5.109 1 78.56 127 GLY B O 1
ATOM 2100 N N . THR B 1 128 ? -13.375 3.562 6.395 1 79.25 128 THR B N 1
ATOM 2101 C CA . THR B 1 128 ? -14.031 4.387 5.383 1 79.25 128 THR B CA 1
ATOM 2102 C C . THR B 1 128 ? -13.023 5.324 4.719 1 79.25 128 THR B C 1
ATOM 2104 O O . THR B 1 128 ? -12.992 5.434 3.49 1 79.25 128 THR B O 1
ATOM 2107 N N . LEU B 1 129 ? -12.156 5.926 5.516 1 85.19 129 LEU B N 1
ATOM 2108 C CA . LEU B 1 129 ? -11.172 6.844 4.969 1 85.19 129 LEU B CA 1
ATOM 2109 C C . LEU B 1 129 ? -10.18 6.109 4.07 1 85.19 129 LEU B C 1
ATOM 2111 O O . LEU B 1 129 ? -9.82 6.605 3 1 85.19 129 LEU B O 1
ATOM 2115 N N . THR B 1 130 ? -9.812 4.941 4.539 1 87.81 130 THR B N 1
ATOM 2116 C CA . THR B 1 130 ? -8.859 4.145 3.775 1 87.81 130 THR B CA 1
ATOM 2117 C C . THR B 1 130 ? -9.414 3.807 2.398 1 87.81 130 THR B C 1
ATOM 2119 O O . THR B 1 130 ? -8.75 4.008 1.383 1 87.81 130 THR B O 1
ATOM 2122 N N . GLY B 1 131 ? -10.602 3.385 2.359 1 85.75 131 GLY B N 1
ATOM 2123 C CA . GLY B 1 131 ? -11.234 3.043 1.094 1 85.75 131 GLY B CA 1
ATOM 2124 C C . GLY B 1 131 ? -11.383 4.23 0.161 1 85.75 131 GLY B C 1
ATOM 2125 O O . GLY B 1 131 ? -11.094 4.129 -1.034 1 85.75 131 GLY B O 1
ATOM 2126 N N . ARG B 1 132 ? -11.781 5.281 0.67 1 87.62 132 ARG B N 1
ATOM 2127 C CA . ARG B 1 132 ? -11.992 6.488 -0.123 1 87.62 132 ARG B CA 1
ATOM 2128 C C . ARG B 1 132 ? -10.672 6.996 -0.706 1 87.62 132 ARG B C 1
ATOM 2130 O O . ARG B 1 132 ? -10.609 7.371 -1.878 1 87.62 132 ARG B O 1
ATOM 2137 N N . LEU B 1 133 ? -9.68 6.965 0.054 1 92.38 133 LEU B N 1
ATOM 2138 C CA . LEU B 1 133 ? -8.398 7.5 -0.386 1 92.38 133 LEU B CA 1
ATOM 2139 C C . LEU B 1 133 ? -7.758 6.59 -1.43 1 92.38 133 LEU B C 1
ATOM 2141 O O . LEU B 1 133 ? -7.199 7.07 -2.42 1 92.38 133 LEU B O 1
ATOM 2145 N N . ILE B 1 134 ? -7.891 5.297 -1.24 1 91.31 134 ILE B N 1
ATOM 2146 C CA . ILE B 1 134 ? -7.367 4.359 -2.227 1 91.31 134 ILE B CA 1
ATOM 2147 C C . ILE B 1 134 ? -8.047 4.594 -3.574 1 91.31 134 ILE B C 1
ATOM 2149 O O . ILE B 1 134 ? -7.387 4.586 -4.617 1 91.31 134 ILE B O 1
ATOM 2153 N N . GLY B 1 135 ? -9.227 4.809 -3.535 1 86.62 135 GLY B N 1
ATOM 2154 C CA . GLY B 1 135 ? -9.992 5 -4.754 1 86.62 135 GLY B CA 1
ATOM 2155 C C . GLY B 1 135 ? -9.727 6.336 -5.426 1 86.62 135 GLY B C 1
ATOM 2156 O O . GLY B 1 135 ? -9.672 6.418 -6.652 1 86.62 135 GLY B O 1
ATOM 2157 N N . HIS B 1 136 ? -9.461 7.336 -4.699 1 88.81 136 HIS B N 1
ATOM 2158 C CA . HIS B 1 136 ? -9.453 8.703 -5.219 1 88.81 136 HIS B CA 1
ATOM 2159 C C . HIS B 1 136 ? -8.039 9.148 -5.555 1 88.81 136 HIS B C 1
ATOM 2161 O O . HIS B 1 136 ? -7.84 10.016 -6.41 1 88.81 136 HIS B O 1
ATOM 2167 N N . LEU B 1 137 ? -7.125 8.594 -4.938 1 93.62 137 LEU B N 1
ATOM 2168 C CA . LEU B 1 137 ? -5.77 9.109 -5.07 1 93.62 137 LEU B CA 1
ATOM 2169 C C . LEU B 1 137 ? -5.074 8.508 -6.293 1 93.62 137 LEU B C 1
ATOM 2171 O O . LEU B 1 137 ? -5.258 7.328 -6.598 1 93.62 137 LEU B O 1
ATOM 2175 N N . ASP B 1 138 ? -4.25 9.266 -6.844 1 91.94 138 ASP B N 1
ATOM 2176 C CA . ASP B 1 138 ? -3.469 8.812 -7.992 1 91.94 138 ASP B CA 1
ATOM 2177 C C . ASP B 1 138 ? -2.068 8.375 -7.566 1 91.94 138 ASP B C 1
ATOM 2179 O O . ASP B 1 138 ? -1.295 7.871 -8.383 1 91.94 138 ASP B O 1
ATOM 2183 N N . ILE B 1 139 ? -1.754 8.539 -6.336 1 95.94 139 ILE B N 1
ATOM 2184 C CA . ILE B 1 139 ? -0.456 8.109 -5.828 1 95.94 139 ILE B CA 1
ATOM 2185 C C . ILE B 1 139 ? -0.588 6.73 -5.176 1 95.94 139 ILE B C 1
ATOM 2187 O O . ILE B 1 139 ? -1.688 6.324 -4.793 1 95.94 139 ILE B O 1
ATOM 2191 N N . PRO B 1 140 ? 0.515 6.023 -4.992 1 97.31 140 PRO B N 1
ATOM 2192 C CA . PRO B 1 140 ? 0.454 4.734 -4.301 1 97.31 140 PRO B CA 1
ATOM 2193 C C . PRO B 1 140 ? -0.001 4.863 -2.848 1 97.31 140 PRO B C 1
ATOM 2195 O O . PRO B 1 140 ? 0.297 5.867 -2.191 1 97.31 140 PRO B O 1
ATOM 2198 N N . VAL B 1 141 ? -0.749 3.877 -2.41 1 97 141 VAL B N 1
ATOM 2199 C CA . VAL B 1 141 ? -1.184 3.77 -1.021 1 97 141 VAL B CA 1
ATOM 2200 C C . VAL B 1 141 ? -0.682 2.457 -0.424 1 97 141 VAL B C 1
ATOM 2202 O O . VAL B 1 141 ? -0.875 1.388 -1.008 1 97 141 VAL B O 1
ATOM 2205 N N . HIS B 1 142 ? 0.003 2.57 0.681 1 97.5 142 HIS B N 1
ATOM 2206 C CA . HIS B 1 142 ? 0.53 1.448 1.447 1 97.5 142 HIS B CA 1
ATOM 2207 C C . HIS B 1 142 ? -0.249 1.253 2.744 1 97.5 142 HIS B C 1
ATOM 2209 O O . HIS B 1 142 ? -0.168 2.082 3.652 1 97.5 142 HIS B O 1
ATOM 2215 N N . THR B 1 143 ? -1.018 0.155 2.816 1 95.88 143 THR B N 1
ATOM 2216 C CA . THR B 1 143 ? -1.864 -0.077 3.98 1 95.88 143 THR B CA 1
ATOM 2217 C C . THR B 1 143 ? -1.278 -1.173 4.867 1 95.88 143 THR B C 1
ATOM 2219 O O . THR B 1 143 ? -0.736 -2.16 4.363 1 95.88 143 THR B O 1
ATOM 2222 N N . VAL B 1 144 ? -1.451 -0.925 6.148 1 94.31 144 VAL B N 1
ATOM 2223 C CA . VAL B 1 144 ? -0.873 -1.867 7.098 1 94.31 144 VAL B CA 1
ATOM 2224 C C . VAL B 1 144 ? -1.918 -2.256 8.141 1 94.31 144 VAL B C 1
ATOM 2226 O O . VAL B 1 144 ? -2.871 -1.511 8.383 1 94.31 144 VAL B O 1
#

Solvent-accessible surface area (backbone atoms only — not comparable to full-atom values): 15033 Å² total; per-residue (Å²): 128,81,69,80,61,46,46,26,30,35,26,56,44,83,64,26,72,32,22,52,53,14,36,42,45,45,48,54,49,16,52,76,48,72,14,34,37,35,27,37,21,56,46,61,56,69,81,52,75,59,84,50,54,70,71,50,47,53,53,49,49,52,52,49,50,52,49,35,50,51,39,35,44,54,49,44,56,70,22,67,90,56,83,37,54,63,45,70,45,78,45,79,35,51,55,71,59,53,54,53,49,46,34,63,76,65,59,44,49,28,40,25,27,26,36,44,62,81,63,67,81,93,44,70,60,43,32,68,64,50,54,51,47,60,31,69,48,90,51,34,36,37,33,71,129,80,68,78,61,46,46,26,30,34,26,56,43,83,63,25,72,33,22,50,53,16,36,42,47,44,46,54,49,16,52,75,48,71,14,33,37,34,27,37,23,55,46,60,56,69,80,52,75,60,82,52,56,71,72,49,46,54,54,48,50,51,51,50,50,53,50,36,50,52,38,33,46,54,49,44,56,70,22,67,89,56,82,40,54,64,48,73,46,76,47,77,34,52,54,70,59,52,52,55,50,46,34,64,75,65,59,42,49,28,39,25,27,25,37,43,64,81,62,66,82,91,46,70,61,45,32,69,65,48,54,52,46,60,31,68,47,91,50,35,36,35,33,70

Nearest PDB structures (foldseek):
  3s3t-assembly1_A  TM=8.432E-01  e=1.490E-12  Lactiplantibacillus plantarum
  1mjh-assembly1_B  TM=8.632E-01  e=3.531E-11  Methanocaldococcus jannaschii
  3hgm-assembly2_C  TM=8.541E-01  e=1.664E-10  Halomonas elongata
  4wny-assembly1_A-2  TM=8.482E-01  e=4.592E-08  Burkholderia pseudomallei 1710b
  3fg9-assembly3_E  TM=7.292E-01  e=1.435E-08  Lactiplantibacillus plantarum

Sequence (288 aa):
MVEPSFEEILVPTDGSAAAKRAGEHAIDLAKRYDGTVHTLYVMDMGDAGFVATPSDIGETRNRLEEKGQEYTDEIKLLAVDEDVDVVTEIRTGIPEDEVIEYIDEEDIDLLVMGKRGRSDPDKPLFGTLTGRLIGHLDIPVHTVMVEPSFEEILVPTDGSAAAKRAGEHAIDLAKRYDGTVHTLYVMDMGDAGFVATPSDIGETRNRLEEKGQEYTDEIKLLAVDEDVDVVTEIRTGIPEDEVIEYIDEEDIDLLVMGKRGRSDPDKPLFGTLTGRLIGHLDIPVHTV

pLDDT: mean 88.21, std 13.72, range [46.56, 98.88]

Radius of gyration: 20.74 Å; Cα contacts (8 Å, |Δi|>4): 562; chains: 2; bounding box: 43×58×52 Å

InterPro domains:
  IPR006015 Universal stress protein A family [PR01438] (6-24)
  IPR006015 Universal stress protein A family [PR01438] (105-117)
  IPR006015 Universal stress protein A family [PR01438] (123-144)
  IPR006016 UspA [PF00582] (6-144)
  IPR014729 Rossmann-like alpha/beta/alpha sandwich fold [G3DSA:3.40.50.620] (5-144)